Protein AF-A0A101FER6-F1 (afdb_monomer_lite)

Structure (mmCIF, N/CA/C/O backbone):
data_AF-A0A101FER6-F1
#
_entry.id   AF-A0A101FER6-F1
#
loop_
_atom_site.group_PDB
_atom_site.id
_atom_site.type_symbol
_atom_site.label_atom_id
_atom_site.label_alt_id
_atom_site.label_comp_id
_atom_site.label_asym_id
_atom_site.label_entity_id
_atom_site.label_seq_id
_atom_site.pdbx_PDB_ins_code
_atom_site.Cartn_x
_atom_site.Cartn_y
_atom_site.Cartn_z
_atom_site.occupancy
_atom_site.B_iso_or_equiv
_atom_site.auth_seq_id
_atom_site.auth_comp_id
_atom_site.auth_asym_id
_atom_site.auth_atom_id
_atom_site.pdbx_PDB_model_num
ATOM 1 N N . GLU A 1 1 ? -15.233 -20.089 -9.762 1.00 71.44 1 GLU A N 1
ATOM 2 C CA . GLU A 1 1 ? -14.486 -19.447 -10.865 1.00 71.44 1 GLU A CA 1
ATOM 3 C C . GLU A 1 1 ? -14.831 -17.965 -10.918 1.00 71.44 1 GLU A C 1
ATOM 5 O O . GLU A 1 1 ? -15.889 -17.588 -10.424 1.00 71.44 1 GLU A O 1
ATOM 10 N N . VAL A 1 2 ? -13.926 -17.115 -11.403 1.00 83.19 2 VAL A N 1
ATOM 11 C CA . VAL A 1 2 ? -14.106 -15.652 -11.393 1.00 83.19 2 VAL A CA 1
ATOM 12 C C . VAL A 1 2 ? -14.899 -15.230 -12.638 1.00 83.19 2 VAL A C 1
ATOM 14 O O . VAL A 1 2 ? -14.570 -15.702 -13.725 1.00 83.19 2 VAL A O 1
ATOM 17 N N . PRO A 1 3 ? -15.914 -14.349 -12.530 1.00 94.12 3 PRO A N 1
ATOM 18 C CA . PRO A 1 3 ? -16.707 -13.934 -13.683 1.00 94.12 3 PRO A CA 1
ATOM 19 C C . PRO A 1 3 ? -15.847 -13.209 -14.725 1.00 94.12 3 PRO A C 1
ATOM 21 O O . PRO A 1 3 ? -14.980 -12.400 -14.383 1.00 94.12 3 PRO A O 1
ATOM 24 N N . PHE A 1 4 ? -16.137 -13.445 -16.006 1.00 92.81 4 PHE A N 1
ATOM 25 C CA . PHE A 1 4 ? -15.393 -12.877 -17.136 1.00 92.81 4 PHE A CA 1
ATOM 26 C C . PHE A 1 4 ? -15.281 -11.345 -17.072 1.00 92.81 4 PHE A C 1
ATOM 28 O O . PHE A 1 4 ? -14.211 -10.791 -17.319 1.00 92.81 4 PHE A O 1
ATOM 35 N N . SER A 1 5 ? -16.342 -10.659 -16.628 1.00 93.31 5 SER A N 1
ATOM 36 C CA . SER A 1 5 ? -16.347 -9.200 -16.450 1.00 93.31 5 SER A CA 1
ATOM 37 C C . SER A 1 5 ? -15.250 -8.699 -15.502 1.00 93.31 5 SER A C 1
ATOM 39 O O . SER A 1 5 ? -14.682 -7.633 -15.725 1.00 93.31 5 SER A O 1
ATOM 41 N N . MET A 1 6 ? -14.922 -9.458 -14.453 1.00 93.44 6 MET A N 1
ATOM 42 C CA . MET A 1 6 ? -13.880 -9.083 -13.493 1.00 93.44 6 MET A CA 1
ATOM 43 C C . MET A 1 6 ? -12.476 -9.325 -14.062 1.00 93.44 6 MET A C 1
ATOM 45 O O . MET A 1 6 ? -11.558 -8.556 -13.782 1.00 93.44 6 MET A O 1
ATOM 49 N N . ILE A 1 7 ? -12.303 -10.372 -14.875 1.00 95.06 7 ILE A N 1
ATOM 50 C CA . ILE A 1 7 ? -11.035 -10.658 -15.562 1.00 95.06 7 ILE A CA 1
ATOM 51 C C . ILE A 1 7 ? -10.757 -9.580 -16.614 1.00 95.06 7 ILE A C 1
ATOM 53 O O . ILE A 1 7 ? -9.651 -9.046 -16.655 1.00 95.06 7 ILE A O 1
ATOM 57 N N . ALA A 1 8 ? -11.772 -9.201 -17.395 1.00 95.12 8 ALA A N 1
ATOM 58 C CA . ALA A 1 8 ? -11.668 -8.131 -18.380 1.00 95.12 8 ALA A CA 1
ATOM 59 C C . ALA A 1 8 ? -11.261 -6.797 -17.730 1.00 95.12 8 ALA A C 1
ATOM 61 O O . ALA A 1 8 ? -10.313 -6.164 -18.189 1.00 95.12 8 ALA A O 1
ATOM 62 N N . GLY A 1 9 ? -11.894 -6.415 -16.612 1.00 94.69 9 GLY A N 1
ATOM 63 C CA . GLY A 1 9 ? -11.537 -5.192 -15.881 1.00 94.69 9 GLY A CA 1
ATOM 64 C C . GLY A 1 9 ? -10.081 -5.177 -15.399 1.00 94.69 9 GLY A C 1
ATOM 65 O O . GLY A 1 9 ? -9.370 -4.190 -15.585 1.00 94.69 9 GLY A O 1
ATOM 66 N N . LYS A 1 10 ? -9.596 -6.298 -14.848 1.00 94.06 10 LYS A N 1
ATOM 67 C CA . LYS A 1 10 ? -8.185 -6.446 -14.448 1.00 94.06 10 LYS A CA 1
ATOM 68 C C . LYS A 1 10 ? -7.233 -6.380 -15.642 1.00 94.06 10 LYS A C 1
ATOM 70 O O . LYS A 1 10 ? -6.177 -5.764 -15.535 1.00 94.06 10 LYS A O 1
ATOM 75 N N . GLY A 1 11 ? -7.607 -7.000 -16.761 1.00 95.31 11 GLY A N 1
ATOM 76 C CA . GLY A 1 11 ? -6.818 -7.001 -17.991 1.00 95.31 11 GLY A CA 1
ATOM 77 C C . GLY A 1 11 ? -6.652 -5.600 -18.570 1.00 95.31 11 GLY A C 1
ATOM 78 O O . GLY A 1 11 ? -5.530 -5.189 -18.851 1.00 95.31 11 GLY A O 1
ATOM 79 N N . VAL A 1 12 ? -7.744 -4.837 -18.671 1.00 96.19 12 VAL A N 1
ATOM 80 C CA . VAL A 1 12 ? -7.714 -3.445 -19.151 1.00 96.19 12 VAL A CA 1
ATOM 81 C C . VAL A 1 12 ? -6.809 -2.585 -18.269 1.00 96.19 12 VAL A C 1
ATOM 83 O O . VAL A 1 12 ? -5.946 -1.879 -18.791 1.00 96.19 12 VAL A O 1
ATOM 86 N N . LEU A 1 13 ? -6.941 -2.693 -16.941 1.00 94.12 13 LEU A N 1
ATOM 87 C CA . LEU A 1 13 ? -6.090 -1.949 -16.012 1.00 94.12 13 LEU A CA 1
ATOM 88 C C . LEU A 1 13 ? -4.610 -2.322 -16.190 1.00 94.12 13 LEU A C 1
ATOM 90 O O . LEU A 1 13 ? -3.777 -1.440 -16.376 1.00 94.12 13 LEU A O 1
ATOM 94 N N . ALA A 1 14 ? -4.285 -3.617 -16.211 1.00 95.19 14 ALA A N 1
ATOM 95 C CA . ALA A 1 14 ? -2.910 -4.090 -16.363 1.00 95.19 14 ALA A CA 1
ATOM 96 C C . ALA A 1 14 ? -2.266 -3.617 -17.677 1.00 95.19 14 ALA A C 1
ATOM 98 O O . ALA A 1 14 ? -1.136 -3.127 -17.670 1.00 95.19 14 ALA A O 1
ATOM 99 N N . ILE A 1 15 ? -2.997 -3.708 -18.792 1.00 95.06 15 ILE A N 1
ATOM 100 C CA . ILE A 1 15 ? -2.526 -3.245 -20.103 1.00 95.06 15 ILE A CA 1
ATOM 101 C C . ILE A 1 15 ? -2.298 -1.731 -20.079 1.00 95.06 15 ILE A C 1
ATOM 103 O O . ILE A 1 15 ? -1.256 -1.265 -20.537 1.00 95.06 15 ILE A O 1
ATOM 107 N N . SER A 1 16 ? -3.221 -0.961 -19.495 1.00 92.31 16 SER A N 1
ATOM 108 C CA . SER A 1 16 ? -3.074 0.495 -19.396 1.00 92.31 16 SER A CA 1
ATOM 109 C C . SER A 1 16 ? -1.842 0.902 -18.577 1.00 92.31 16 SER A C 1
ATOM 111 O O . SER A 1 16 ? -1.096 1.784 -18.998 1.00 92.31 16 SER A O 1
ATOM 113 N N . CYS A 1 17 ? -1.552 0.205 -17.471 1.00 92.38 17 CYS A N 1
ATOM 114 C CA . CYS A 1 17 ? -0.349 0.435 -16.671 1.00 92.38 17 CYS A CA 1
ATOM 115 C C . CYS A 1 17 ? 0.936 0.136 -17.454 1.00 92.38 17 CYS A C 1
ATOM 117 O O . CYS A 1 17 ? 1.894 0.899 -17.353 1.00 92.38 17 CYS A O 1
ATOM 119 N N . LEU A 1 18 ? 0.966 -0.941 -18.247 1.00 90.88 18 LEU A N 1
ATOM 120 C CA . LEU A 1 18 ? 2.131 -1.277 -19.073 1.00 90.88 18 LEU A CA 1
ATOM 121 C C . LEU A 1 18 ? 2.367 -0.235 -20.168 1.00 90.88 18 LEU A C 1
ATOM 123 O O . LEU A 1 18 ? 3.500 0.206 -20.356 1.00 90.88 18 LEU A O 1
ATOM 127 N N . ILE A 1 19 ? 1.303 0.190 -20.854 1.00 91.31 19 ILE A N 1
ATOM 128 C CA . ILE A 1 19 ? 1.382 1.207 -21.909 1.00 91.31 19 ILE A CA 1
ATOM 129 C C . ILE A 1 19 ? 1.867 2.538 -21.329 1.00 91.31 19 ILE A C 1
ATOM 131 O O . ILE A 1 19 ? 2.799 3.129 -21.868 1.00 91.31 19 ILE A O 1
ATOM 135 N N . LEU A 1 20 ? 1.286 2.990 -20.213 1.00 88.00 20 LEU A N 1
ATOM 136 C CA . LEU A 1 20 ? 1.676 4.249 -19.574 1.00 88.00 20 LEU A CA 1
ATOM 137 C C . LEU A 1 20 ? 3.078 4.18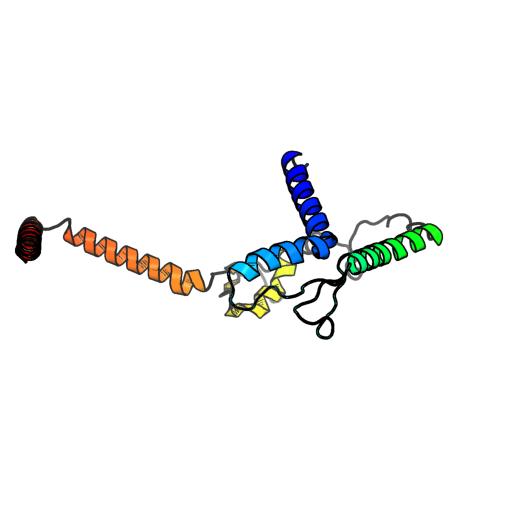5 -18.957 1.00 88.00 20 LEU A C 1
ATOM 139 O O . LEU A 1 20 ? 3.816 5.163 -19.028 1.00 88.00 20 LEU A O 1
ATOM 143 N N . GLY A 1 21 ? 3.469 3.044 -18.384 1.00 87.12 21 GLY A N 1
ATOM 144 C CA . GLY A 1 21 ? 4.787 2.859 -17.780 1.00 87.12 21 GLY A CA 1
ATOM 145 C C . GLY A 1 21 ? 5.915 2.812 -18.813 1.00 87.12 21 GLY A C 1
ATOM 146 O O . GLY A 1 21 ? 6.896 3.542 -18.690 1.00 87.12 21 GLY A O 1
ATOM 147 N N . ILE A 1 22 ? 5.775 1.991 -19.858 1.00 88.06 22 ILE A N 1
ATOM 148 C CA . ILE A 1 22 ? 6.789 1.862 -20.921 1.00 88.06 22 ILE A CA 1
ATOM 149 C C . ILE A 1 22 ? 6.785 3.106 -21.820 1.00 88.06 22 ILE A C 1
ATOM 151 O O . ILE A 1 22 ? 7.844 3.588 -22.220 1.00 88.06 22 ILE A O 1
ATOM 155 N N . GLY A 1 23 ? 5.599 3.654 -22.098 1.00 85.56 23 GLY A N 1
ATOM 156 C CA . GLY A 1 23 ? 5.389 4.870 -22.884 1.00 85.56 23 GLY A CA 1
ATOM 157 C C . GLY A 1 23 ? 5.621 6.175 -22.120 1.00 85.56 23 GLY A C 1
ATOM 158 O O . GLY A 1 23 ? 5.416 7.247 -22.689 1.00 85.56 23 GLY A O 1
ATOM 159 N N . ALA A 1 24 ? 6.074 6.123 -20.863 1.00 84.81 24 ALA A N 1
ATOM 160 C CA . ALA A 1 24 ? 6.335 7.306 -20.046 1.00 84.81 24 ALA A CA 1
ATOM 161 C C . ALA A 1 24 ? 7.215 8.376 -20.738 1.00 84.81 24 ALA A C 1
ATOM 163 O O . ALA A 1 24 ? 6.872 9.553 -20.618 1.00 84.81 24 ALA A O 1
ATOM 164 N N . PRO A 1 25 ? 8.261 8.038 -21.529 1.00 84.06 25 PRO A N 1
ATOM 165 C CA . PRO A 1 25 ? 9.036 9.041 -22.271 1.00 84.06 25 PRO A CA 1
ATOM 166 C C . PRO A 1 25 ? 8.231 9.857 -23.295 1.00 84.06 25 PRO A C 1
ATOM 168 O O . PRO A 1 25 ? 8.626 10.977 -23.613 1.00 84.06 25 PRO A O 1
ATOM 171 N N . ALA A 1 26 ? 7.114 9.322 -23.803 1.00 84.62 26 ALA A N 1
ATOM 172 C CA . ALA A 1 26 ? 6.223 10.005 -24.744 1.00 84.62 26 ALA A CA 1
ATOM 173 C C . ALA A 1 26 ? 5.097 10.783 -24.039 1.00 84.62 26 ALA A C 1
ATOM 175 O O . ALA A 1 26 ? 4.686 11.837 -24.520 1.00 84.62 26 ALA A O 1
ATOM 176 N N . VAL A 1 27 ? 4.622 10.293 -22.888 1.00 84.19 27 VAL A N 1
ATOM 177 C CA . VAL A 1 27 ? 3.527 10.914 -22.116 1.00 84.19 27 VAL A CA 1
ATOM 178 C C . VAL A 1 27 ? 4.023 12.080 -21.250 1.00 84.19 27 VAL A C 1
ATOM 180 O O . VAL A 1 27 ? 3.371 13.119 -21.169 1.00 84.19 27 VAL A O 1
ATOM 183 N N . ALA A 1 28 ? 5.200 11.945 -20.632 1.00 83.81 28 ALA A N 1
ATOM 184 C CA . ALA A 1 28 ? 5.793 12.964 -19.765 1.00 83.81 28 ALA A CA 1
ATOM 185 C C . ALA A 1 28 ? 5.908 14.373 -20.397 1.00 83.81 28 ALA A C 1
ATOM 187 O O . ALA A 1 28 ? 5.497 15.331 -19.739 1.00 83.81 28 ALA A O 1
ATOM 188 N N . PRO A 1 29 ? 6.403 14.557 -21.642 1.00 82.25 29 PRO A N 1
ATOM 189 C CA . PRO A 1 29 ? 6.506 15.891 -22.245 1.00 82.25 29 PRO A CA 1
ATOM 190 C C . PRO A 1 29 ? 5.145 16.538 -22.526 1.00 82.25 29 PRO A C 1
ATOM 192 O O . PRO A 1 29 ? 5.031 17.758 -22.457 1.00 82.25 29 PRO A O 1
ATOM 195 N N . GLN A 1 30 ? 4.101 15.747 -22.797 1.00 84.19 30 GLN A N 1
ATOM 196 C CA . GLN A 1 30 ? 2.747 16.264 -23.028 1.00 84.19 30 GLN A CA 1
ATOM 197 C C . GLN A 1 30 ? 2.160 16.841 -21.736 1.00 84.19 30 GLN A C 1
ATOM 199 O O . GLN A 1 30 ? 1.603 17.936 -21.736 1.00 84.19 30 GLN A O 1
ATOM 204 N N . LEU A 1 31 ? 2.350 16.138 -20.616 1.00 83.50 31 LEU A N 1
ATOM 205 C CA . LEU A 1 31 ? 1.956 16.628 -19.294 1.00 83.50 31 LEU A CA 1
ATOM 206 C C . LEU A 1 31 ? 2.767 17.866 -18.886 1.00 83.50 31 LEU A C 1
ATOM 208 O O . LEU A 1 31 ? 2.205 18.806 -18.328 1.00 83.50 31 LEU A O 1
ATOM 212 N N . ALA A 1 32 ? 4.066 17.893 -19.197 1.00 82.50 32 ALA A N 1
ATOM 213 C CA . ALA A 1 32 ? 4.929 19.038 -18.918 1.00 82.50 32 ALA A CA 1
ATOM 214 C C .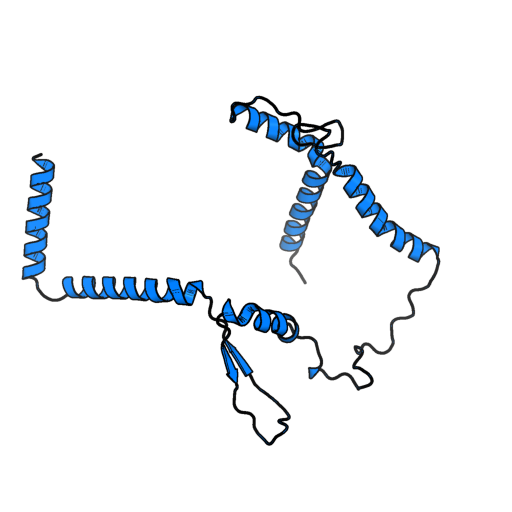 ALA A 1 32 ? 4.550 20.282 -19.740 1.00 82.50 32 ALA A C 1
ATOM 216 O O . ALA A 1 32 ? 4.628 21.391 -19.217 1.00 82.50 32 ALA A O 1
ATOM 217 N N . ALA A 1 33 ? 4.096 20.111 -20.986 1.00 81.50 33 ALA A N 1
ATOM 218 C CA . ALA A 1 33 ? 3.598 21.211 -21.811 1.00 81.50 33 ALA A CA 1
ATOM 219 C C . ALA A 1 33 ? 2.351 21.863 -21.190 1.00 81.50 33 ALA A C 1
ATOM 221 O O . ALA A 1 33 ? 2.327 23.076 -21.013 1.00 81.50 33 ALA A O 1
ATOM 222 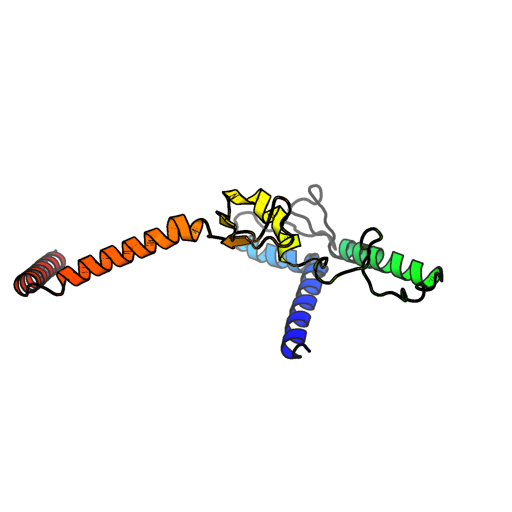N N . VAL A 1 34 ? 1.370 21.056 -20.767 1.00 83.88 34 VAL A N 1
ATOM 223 C CA . VAL A 1 34 ? 0.154 21.554 -20.094 1.00 83.88 34 VAL A CA 1
ATOM 224 C C . VAL A 1 34 ? 0.488 22.206 -18.747 1.00 83.88 34 VAL A C 1
ATOM 226 O O . VAL A 1 34 ? -0.048 23.256 -18.407 1.00 83.88 34 VAL A O 1
ATOM 229 N N . ALA A 1 35 ? 1.408 21.621 -17.976 1.00 82.75 35 ALA A N 1
ATOM 230 C CA . ALA A 1 35 ? 1.848 22.201 -16.708 1.00 82.75 35 ALA A CA 1
ATOM 231 C C . ALA A 1 35 ? 2.603 23.531 -16.895 1.00 82.75 35 ALA A C 1
ATOM 233 O O . ALA A 1 35 ? 2.476 24.429 -16.063 1.00 82.75 35 ALA A O 1
ATOM 234 N N . GLY A 1 36 ? 3.355 23.674 -17.991 1.00 78.31 36 GLY A N 1
ATOM 235 C CA . GLY A 1 36 ? 4.092 24.890 -18.335 1.00 78.31 36 GLY A CA 1
ATOM 236 C C . GLY A 1 36 ? 3.199 26.093 -18.654 1.00 78.31 36 GLY A C 1
ATOM 237 O O . GLY A 1 36 ? 3.648 27.224 -18.500 1.00 78.31 36 GLY A O 1
ATOM 238 N N . GLU A 1 37 ? 1.939 25.871 -19.039 1.00 81.44 37 GLU A N 1
ATOM 239 C CA . GLU A 1 37 ? 0.945 26.942 -19.211 1.00 81.44 37 GLU A CA 1
ATOM 240 C C . GLU A 1 37 ? 0.380 27.444 -17.871 1.00 81.44 37 GLU A C 1
ATOM 242 O O . GLU A 1 37 ? -0.041 28.594 -17.762 1.00 81.44 37 GLU A O 1
ATOM 247 N N . LEU A 1 38 ? 0.388 26.596 -16.838 1.00 81.38 38 LEU A N 1
ATOM 248 C CA . LEU A 1 38 ? -0.195 26.883 -15.522 1.00 81.38 38 LEU A CA 1
ATOM 249 C C . LEU A 1 38 ? 0.820 27.455 -14.522 1.00 81.38 38 LEU A C 1
ATOM 251 O O . LEU A 1 38 ? 0.423 28.081 -13.538 1.00 81.38 38 LEU A O 1
ATOM 255 N N . ILE A 1 39 ? 2.119 27.224 -14.741 1.00 81.62 39 ILE A N 1
ATOM 256 C CA . ILE A 1 39 ? 3.183 27.572 -13.795 1.00 81.62 39 ILE A CA 1
ATOM 257 C C . ILE A 1 39 ? 4.138 28.598 -14.426 1.00 81.62 39 ILE A C 1
ATOM 259 O O . ILE A 1 39 ? 4.730 28.324 -15.473 1.00 81.62 39 ILE A O 1
ATOM 263 N N . PRO A 1 40 ? 4.374 29.758 -13.782 1.00 66.00 40 PRO A N 1
ATOM 264 C CA . PRO A 1 40 ? 5.408 30.689 -14.218 1.00 66.00 40 PRO A CA 1
ATOM 265 C C . PRO A 1 40 ? 6.794 30.053 -14.017 1.00 66.00 40 PRO A C 1
ATOM 267 O O . PRO A 1 40 ? 7.259 29.878 -12.893 1.00 66.00 40 PRO A O 1
ATOM 270 N N . GLY A 1 41 ? 7.437 29.667 -15.121 1.00 67.25 41 GLY A N 1
ATOM 271 C CA . GLY A 1 41 ? 8.714 28.938 -15.121 1.00 67.25 41 GLY A CA 1
ATOM 272 C C . GLY A 1 41 ? 9.123 28.352 -16.479 1.00 67.25 41 GLY A C 1
ATOM 273 O O . GLY A 1 41 ? 10.292 28.027 -16.667 1.00 67.25 41 GLY A O 1
ATOM 274 N N . GLY A 1 42 ? 8.196 28.287 -17.444 1.00 62.84 42 GLY A N 1
ATOM 275 C CA . GLY A 1 42 ? 8.459 27.803 -18.802 1.00 62.84 42 GLY A CA 1
ATOM 276 C C . GLY A 1 42 ? 8.570 26.272 -18.897 1.00 62.84 42 GLY A C 1
ATOM 277 O O . GLY A 1 42 ? 8.615 25.581 -17.877 1.00 62.84 42 GLY A O 1
ATOM 278 N N . PRO A 1 43 ? 8.577 25.711 -20.119 1.00 64.00 43 PRO A N 1
ATOM 279 C CA . PRO A 1 43 ? 8.590 24.268 -20.316 1.00 64.00 43 PRO A CA 1
ATOM 280 C C . PRO A 1 43 ? 9.926 23.673 -19.855 1.00 64.00 43 PRO A C 1
ATOM 282 O O . PRO A 1 43 ? 10.984 23.940 -20.424 1.00 64.00 43 PRO A O 1
ATOM 285 N N . VAL A 1 44 ? 9.871 22.838 -18.818 1.00 70.06 44 VAL A N 1
ATOM 286 C CA . VAL A 1 44 ? 11.020 22.071 -18.332 1.00 70.06 44 VAL A CA 1
ATOM 287 C C . VAL A 1 44 ? 11.245 20.884 -19.268 1.00 70.06 44 VAL A C 1
ATOM 289 O O . VAL A 1 44 ? 10.317 20.127 -19.551 1.00 70.06 44 VAL A O 1
ATOM 292 N N . ALA A 1 45 ? 12.479 20.693 -19.740 1.00 71.88 45 ALA A N 1
ATOM 293 C CA . ALA A 1 45 ? 12.838 19.489 -20.482 1.00 71.88 45 ALA A CA 1
ATOM 294 C C . ALA A 1 45 ? 12.736 18.273 -19.547 1.00 71.88 45 ALA A C 1
ATOM 296 O O . ALA A 1 45 ? 13.433 18.201 -18.530 1.00 71.88 45 ALA A O 1
ATOM 297 N N . VAL A 1 46 ? 11.841 17.343 -19.886 1.00 75.81 46 VAL A N 1
ATOM 298 C CA . VAL A 1 46 ? 11.543 16.151 -19.075 1.00 75.81 46 VAL A CA 1
ATOM 299 C C . VAL A 1 46 ? 11.972 14.839 -19.730 1.00 75.81 46 VAL A C 1
ATOM 301 O O . VAL A 1 46 ? 11.869 13.778 -19.115 1.00 75.81 46 VAL A O 1
ATOM 304 N N . ASN A 1 47 ? 12.460 14.877 -20.972 1.00 80.19 47 ASN A N 1
ATOM 305 C CA . ASN A 1 47 ? 12.952 13.699 -21.672 1.00 80.19 47 ASN A CA 1
ATOM 306 C C . ASN A 1 47 ? 14.170 13.995 -22.562 1.00 80.19 47 ASN A C 1
ATOM 308 O O . ASN A 1 47 ? 14.330 15.073 -23.129 1.00 80.19 47 ASN A O 1
ATOM 312 N N . THR A 1 48 ? 15.012 12.978 -22.720 1.00 77.00 48 THR A N 1
ATOM 313 C CA . THR A 1 48 ? 16.084 12.909 -23.716 1.00 77.00 48 THR A CA 1
ATOM 314 C C . THR A 1 48 ? 15.995 11.553 -24.416 1.00 77.00 48 THR A C 1
ATOM 316 O O . THR A 1 48 ? 16.484 10.529 -23.937 1.00 77.00 48 THR A O 1
ATOM 319 N N . GLY A 1 49 ? 15.301 11.518 -25.557 1.00 80.38 49 GLY A N 1
ATOM 320 C CA . GLY A 1 49 ? 15.032 10.278 -26.292 1.00 80.38 49 GLY A CA 1
ATOM 321 C C . GLY A 1 49 ? 14.141 9.310 -25.502 1.00 80.38 49 GLY A C 1
ATOM 322 O O . GLY A 1 49 ? 13.002 9.629 -25.179 1.00 80.38 49 GLY A O 1
ATOM 323 N N . LEU A 1 50 ? 14.660 8.115 -25.198 1.00 74.69 50 LEU A N 1
ATOM 324 C CA . LEU A 1 50 ? 13.962 7.060 -24.437 1.00 74.69 50 LEU A CA 1
ATOM 325 C C . LEU A 1 50 ? 14.108 7.202 -22.912 1.00 74.69 50 LEU A C 1
ATOM 327 O O . LEU A 1 50 ? 13.596 6.367 -22.161 1.00 74.69 50 LEU A O 1
ATOM 331 N N . ALA A 1 51 ? 14.824 8.226 -22.451 1.00 78.56 51 ALA A N 1
ATOM 332 C CA . ALA A 1 51 ? 15.045 8.493 -21.042 1.00 78.56 51 ALA A CA 1
ATOM 333 C C . ALA A 1 51 ? 14.245 9.711 -20.565 1.00 78.56 51 ALA A C 1
ATOM 335 O O . ALA A 1 51 ? 14.044 10.675 -21.301 1.00 78.56 51 ALA A O 1
ATOM 336 N N . VAL A 1 52 ? 13.797 9.648 -19.316 1.00 78.62 52 VAL A N 1
ATOM 337 C CA . VAL A 1 52 ? 13.059 10.685 -18.593 1.00 78.62 52 VAL A CA 1
ATOM 338 C C . VAL A 1 52 ? 13.990 11.278 -17.538 1.00 78.62 52 VAL A C 1
ATOM 340 O O . VAL A 1 52 ? 14.726 10.547 -16.870 1.00 78.62 52 VAL A O 1
ATOM 343 N N . HIS A 1 53 ? 13.969 12.599 -17.386 1.00 80.06 53 HIS A N 1
ATOM 344 C CA . HIS A 1 53 ? 14.734 13.315 -16.366 1.00 80.06 53 HIS A CA 1
ATOM 345 C C . HIS A 1 53 ? 13.922 14.487 -15.810 1.00 80.06 53 HIS A C 1
ATOM 347 O O . HIS A 1 53 ? 13.019 14.995 -16.463 1.00 80.06 53 HIS A O 1
ATOM 353 N N . SER A 1 54 ? 14.243 14.944 -14.601 1.00 69.25 54 SER A N 1
ATOM 354 C CA . SER A 1 54 ? 13.591 16.110 -13.992 1.00 69.25 54 SER A CA 1
ATOM 355 C C . SER A 1 54 ? 14.482 17.338 -14.156 1.00 69.25 54 SER A C 1
ATOM 357 O O . SER A 1 54 ? 15.363 17.578 -13.336 1.00 69.25 54 SER A O 1
ATOM 359 N N . GLY A 1 55 ? 14.303 18.091 -15.243 1.00 67.19 55 GLY A N 1
ATOM 360 C CA . GLY A 1 55 ? 14.948 19.393 -15.471 1.00 67.19 55 GLY A CA 1
ATOM 361 C C . GLY A 1 55 ? 16.438 19.374 -15.830 1.00 67.19 55 GLY A C 1
ATOM 362 O O . GLY A 1 55 ? 16.852 20.155 -16.679 1.00 67.19 55 GLY A O 1
ATOM 363 N N . SER A 1 56 ? 17.240 18.460 -15.279 1.00 63.81 56 SER A N 1
ATOM 364 C CA . SER A 1 56 ? 18.639 18.253 -15.677 1.00 63.81 56 SER A CA 1
ATOM 365 C C . SER A 1 56 ? 18.958 16.770 -15.828 1.00 63.81 56 SER A C 1
ATOM 367 O O . SER A 1 56 ? 18.767 15.985 -14.900 1.00 63.81 56 SER A O 1
ATOM 369 N N . ALA A 1 57 ? 19.515 16.391 -16.981 1.00 63.16 57 ALA A N 1
ATOM 370 C CA . ALA A 1 57 ? 19.959 15.023 -17.256 1.00 63.16 57 ALA A CA 1
ATOM 371 C C . ALA A 1 57 ? 21.085 14.548 -16.311 1.00 63.16 57 ALA A C 1
ATOM 373 O O . ALA A 1 57 ? 21.316 13.349 -16.186 1.00 63.16 57 ALA A O 1
ATOM 374 N N . VAL A 1 58 ? 21.763 15.475 -15.622 1.00 64.81 58 VAL A N 1
ATOM 375 C CA . VAL A 1 58 ? 22.858 15.182 -14.680 1.00 64.81 58 VAL A CA 1
ATOM 376 C C . VAL A 1 58 ? 22.337 14.764 -13.298 1.00 64.81 58 VAL A C 1
ATOM 378 O O . VAL A 1 58 ? 23.025 14.051 -12.576 1.00 64.81 58 VAL A O 1
ATOM 381 N N . GLN A 1 59 ? 21.122 15.177 -12.918 1.00 65.31 59 GLN A N 1
ATOM 382 C CA . GLN A 1 59 ? 20.568 14.922 -11.579 1.00 65.31 59 GLN A CA 1
ATOM 383 C C . GLN A 1 59 ? 19.841 13.574 -11.463 1.00 65.31 59 GLN A C 1
ATOM 385 O O . GLN A 1 59 ? 19.629 13.085 -10.356 1.00 65.31 59 GLN A O 1
ATOM 390 N N . GLY A 1 60 ? 19.490 12.951 -12.589 1.00 66.44 60 GLY A N 1
ATOM 391 C CA . GLY A 1 60 ? 18.864 11.635 -12.604 1.00 66.44 60 GLY A CA 1
ATOM 392 C C . GLY A 1 60 ? 18.260 11.318 -13.961 1.00 66.44 60 GLY A C 1
ATOM 393 O O . GLY A 1 60 ? 17.265 11.923 -14.359 1.00 66.44 60 GLY A O 1
ATOM 394 N N . LEU A 1 61 ? 18.865 10.358 -14.657 1.00 78.25 61 LEU A N 1
ATOM 395 C CA . LEU A 1 61 ? 18.391 9.853 -15.937 1.00 78.25 61 LEU A CA 1
ATOM 396 C C . LEU A 1 61 ? 17.801 8.458 -15.730 1.00 78.25 61 LEU A C 1
ATOM 398 O O . LEU A 1 61 ? 18.514 7.529 -15.351 1.00 78.25 61 LEU A O 1
ATOM 402 N N . VAL A 1 62 ? 16.501 8.307 -15.974 1.00 80.69 62 VAL A N 1
ATOM 403 C CA . VAL A 1 62 ? 15.795 7.030 -15.827 1.00 80.69 62 VAL A CA 1
ATOM 404 C C . VAL A 1 62 ? 15.190 6.662 -17.172 1.00 80.69 62 VAL A C 1
ATOM 406 O O . VAL A 1 62 ? 14.456 7.452 -17.753 1.00 80.69 62 VAL A O 1
ATOM 409 N N . SER A 1 63 ? 15.478 5.467 -17.686 1.00 84.56 63 SER A N 1
ATOM 410 C CA . SER A 1 63 ? 14.914 4.954 -18.941 1.00 84.56 63 SER A CA 1
ATOM 411 C C . SER A 1 63 ? 13.914 3.821 -18.662 1.00 84.56 63 SER A C 1
ATOM 413 O O . SER A 1 63 ? 14.297 2.649 -18.612 1.00 84.56 63 SER A O 1
ATOM 415 N N . PRO A 1 64 ? 12.609 4.136 -18.510 1.00 84.81 64 PRO A N 1
ATOM 416 C CA . PRO A 1 64 ? 11.551 3.147 -18.295 1.00 84.81 64 PRO A CA 1
ATOM 417 C C . PRO A 1 64 ? 11.579 1.931 -19.242 1.00 84.81 64 PRO A C 1
ATOM 419 O O . PRO A 1 64 ? 11.467 0.810 -18.742 1.00 84.81 64 PRO A O 1
ATOM 422 N N . PRO A 1 65 ? 11.783 2.076 -20.571 1.00 84.31 65 PRO A N 1
ATOM 423 C CA . PRO A 1 65 ? 11.799 0.919 -21.471 1.00 84.31 65 PRO A CA 1
ATOM 424 C C . PRO A 1 65 ? 13.012 0.005 -21.252 1.00 84.31 65 PRO A C 1
ATOM 426 O O . PRO A 1 65 ? 12.896 -1.212 -21.377 1.00 84.31 65 PRO A O 1
ATOM 429 N N . LEU A 1 66 ? 14.166 0.565 -20.880 1.00 87.25 66 LEU A N 1
ATOM 430 C CA . LEU A 1 66 ? 15.361 -0.220 -20.572 1.00 87.25 66 LEU A CA 1
ATOM 431 C C . LEU A 1 66 ? 15.182 -0.978 -19.256 1.00 87.25 66 LEU A C 1
ATOM 433 O O . LEU A 1 66 ? 15.503 -2.160 -19.187 1.00 87.25 66 LEU A O 1
ATOM 437 N N . ILE A 1 67 ? 14.611 -0.334 -18.235 1.00 88.75 67 ILE A N 1
ATOM 438 C CA . ILE A 1 67 ? 14.282 -0.988 -16.960 1.00 88.75 67 ILE A CA 1
ATOM 439 C C . ILE A 1 67 ? 13.293 -2.136 -17.186 1.00 88.75 67 ILE A C 1
ATOM 441 O O . ILE A 1 67 ? 13.494 -3.226 -16.654 1.00 88.75 67 ILE A O 1
ATOM 445 N N . ALA A 1 68 ? 12.264 -1.925 -18.012 1.00 89.44 68 ALA A N 1
ATOM 446 C CA . ALA A 1 68 ? 11.313 -2.972 -18.373 1.00 89.44 68 ALA A CA 1
ATOM 447 C C . ALA A 1 68 ? 12.007 -4.157 -19.065 1.00 89.44 68 ALA A C 1
ATOM 449 O O . ALA A 1 68 ? 11.777 -5.303 -18.683 1.00 89.44 68 ALA A O 1
ATOM 450 N N . LEU A 1 69 ? 12.901 -3.894 -20.024 1.00 89.88 69 LEU A N 1
ATOM 451 C CA . LEU A 1 69 ? 13.678 -4.936 -20.698 1.00 89.88 69 LEU A CA 1
ATOM 452 C C . LEU A 1 69 ? 14.561 -5.704 -19.709 1.00 89.88 69 LEU A C 1
ATOM 454 O O . LEU A 1 69 ? 14.573 -6.931 -19.742 1.00 89.88 69 LEU A O 1
ATOM 458 N N . LEU A 1 70 ? 15.256 -5.012 -18.804 1.00 91.00 70 LEU A N 1
ATOM 459 C CA . LEU A 1 70 ? 16.102 -5.649 -17.792 1.00 91.00 70 LEU A CA 1
ATOM 460 C C . LEU A 1 70 ? 15.296 -6.503 -16.805 1.00 91.00 70 LEU A C 1
ATOM 462 O O . LEU A 1 70 ? 15.749 -7.585 -16.441 1.00 91.00 70 LEU A O 1
ATOM 466 N N . LEU A 1 71 ? 14.109 -6.055 -16.388 1.00 92.06 71 LEU A N 1
ATOM 467 C CA . LEU A 1 71 ? 13.219 -6.823 -15.511 1.00 92.06 71 LEU A CA 1
ATOM 468 C C . LEU A 1 71 ? 12.652 -8.063 -16.207 1.00 92.06 71 LEU A C 1
ATOM 470 O O . LEU A 1 71 ? 12.649 -9.150 -15.635 1.00 92.06 71 LEU A O 1
ATOM 474 N N . VAL A 1 72 ? 12.196 -7.924 -17.454 1.00 92.75 72 VAL A N 1
ATOM 475 C CA . VAL A 1 72 ? 11.716 -9.064 -18.248 1.00 92.75 72 VAL A CA 1
ATOM 476 C C . VAL A 1 72 ? 12.865 -10.035 -18.512 1.00 92.75 72 VAL A C 1
ATOM 478 O O . VAL A 1 72 ? 12.710 -11.238 -18.327 1.00 92.75 72 VAL A O 1
ATOM 481 N N . GLY A 1 73 ? 14.038 -9.518 -18.871 1.00 91.75 73 GLY A N 1
ATOM 482 C CA . GLY A 1 73 ? 15.246 -10.305 -19.083 1.00 91.75 73 GLY A CA 1
ATOM 483 C C . GLY A 1 73 ? 15.669 -11.067 -17.830 1.00 91.75 73 GLY A C 1
ATOM 484 O O . GLY A 1 73 ? 15.916 -12.264 -17.916 1.00 91.75 73 GLY A O 1
ATOM 485 N N . SER A 1 74 ? 15.696 -10.423 -16.661 1.00 92.62 74 SER A N 1
ATOM 486 C CA . SER A 1 74 ? 16.088 -11.070 -15.402 1.00 92.62 74 SER A CA 1
ATOM 487 C C . SER A 1 74 ? 15.086 -12.118 -14.922 1.00 92.62 74 SER A C 1
ATOM 489 O O . SER A 1 74 ? 15.494 -13.075 -14.271 1.00 92.62 74 SER A O 1
ATOM 491 N N . LEU A 1 75 ? 13.803 -11.985 -15.272 1.00 92.25 75 LEU A N 1
ATOM 492 C CA . LEU A 1 75 ? 12.785 -12.994 -14.985 1.00 92.25 75 LEU A CA 1
ATOM 493 C C . LEU A 1 75 ? 12.850 -14.175 -15.966 1.00 92.25 75 LEU A C 1
ATOM 495 O O . LEU A 1 75 ? 12.713 -15.327 -15.558 1.00 92.25 75 LEU A O 1
ATOM 499 N N . LEU A 1 76 ? 13.082 -13.903 -17.254 1.00 92.06 76 LEU A N 1
ATOM 500 C CA . LEU A 1 76 ? 13.180 -14.932 -18.292 1.00 92.06 76 LEU A CA 1
ATOM 501 C C . LEU A 1 76 ? 14.493 -15.713 -18.226 1.00 92.06 76 LEU A C 1
ATOM 503 O O . LEU A 1 76 ? 14.491 -16.909 -18.493 1.00 92.06 76 LEU A O 1
ATOM 507 N N . LEU A 1 77 ? 15.603 -15.077 -17.851 1.00 90.75 77 LEU A N 1
ATOM 508 C CA . LEU A 1 77 ? 16.922 -15.706 -17.790 1.00 90.75 77 LEU A CA 1
ATOM 509 C C . LEU A 1 77 ? 16.951 -16.988 -16.930 1.00 90.75 77 LEU A C 1
ATOM 511 O O . LEU A 1 77 ? 17.361 -18.018 -17.460 1.00 90.75 77 LEU A O 1
ATOM 515 N N . PRO A 1 78 ? 16.496 -17.006 -15.659 1.00 87.56 78 PRO A N 1
ATOM 516 C CA . PRO A 1 78 ? 16.480 -18.227 -14.856 1.00 87.56 78 PRO A CA 1
ATOM 517 C C . PRO A 1 78 ? 15.489 -19.270 -15.387 1.00 87.56 78 PRO A C 1
ATOM 519 O O . PRO A 1 78 ? 15.759 -20.459 -15.264 1.00 87.56 78 PRO A O 1
ATOM 522 N N . LEU A 1 79 ? 14.377 -18.857 -16.008 1.00 86.88 79 LEU A N 1
ATOM 523 C CA . LEU A 1 79 ? 13.414 -19.774 -16.632 1.00 86.88 79 LEU A CA 1
ATOM 524 C C . LEU A 1 79 ? 14.013 -20.470 -17.858 1.00 86.88 79 LEU A C 1
ATOM 526 O O . LEU A 1 79 ? 13.892 -21.684 -17.999 1.00 86.88 79 LEU A O 1
ATOM 530 N N . LEU A 1 80 ? 14.692 -19.710 -18.718 1.00 88.44 80 LEU A N 1
ATOM 531 C CA . LEU A 1 80 ? 15.407 -20.240 -19.873 1.00 88.44 80 LEU A CA 1
ATOM 532 C C . LEU A 1 80 ? 16.556 -21.138 -19.422 1.00 88.44 80 LEU A C 1
ATOM 534 O O . LEU A 1 80 ? 16.678 -22.248 -19.923 1.00 88.44 80 LEU A O 1
ATOM 538 N N . LEU A 1 81 ? 17.354 -20.716 -18.438 1.00 88.19 81 LEU A N 1
ATOM 539 C CA . LEU A 1 81 ? 18.411 -21.551 -17.866 1.00 88.19 81 LEU A CA 1
ATOM 540 C C . LEU A 1 81 ? 17.848 -22.850 -17.280 1.00 88.19 81 LEU A C 1
ATOM 542 O O . LEU A 1 81 ? 18.380 -23.912 -17.573 1.00 88.19 81 LEU A O 1
ATOM 546 N N . ALA A 1 82 ? 16.750 -22.802 -16.523 1.00 86.00 82 ALA A N 1
ATOM 547 C CA . ALA A 1 82 ? 16.097 -24.002 -16.005 1.00 86.00 82 ALA A CA 1
ATOM 548 C C . ALA A 1 82 ? 15.590 -24.922 -17.132 1.00 86.00 82 ALA A C 1
ATOM 550 O O . ALA A 1 82 ? 15.733 -26.140 -17.036 1.00 86.00 82 ALA A O 1
ATOM 551 N N . ALA A 1 83 ? 15.054 -24.352 -18.217 1.00 84.50 83 ALA A N 1
ATOM 552 C CA . ALA A 1 83 ? 14.605 -25.107 -19.384 1.00 84.50 83 ALA A CA 1
ATOM 553 C C . ALA A 1 83 ? 15.770 -25.738 -20.174 1.00 84.50 83 ALA A C 1
ATOM 555 O O . ALA A 1 83 ? 15.664 -26.886 -20.598 1.00 84.50 83 ALA A O 1
ATOM 556 N N . PHE A 1 84 ? 16.885 -25.021 -20.352 1.00 84.94 84 PHE A N 1
ATOM 557 C CA . PHE A 1 84 ? 18.049 -25.483 -21.119 1.00 84.94 84 PHE A CA 1
ATOM 558 C C . PHE A 1 84 ? 18.963 -26.430 -20.337 1.00 84.94 84 PHE A C 1
ATOM 560 O O . PHE A 1 84 ? 19.531 -27.346 -20.924 1.00 84.94 84 PHE A O 1
ATOM 567 N N . VAL A 1 85 ? 19.113 -26.235 -19.024 1.00 84.19 85 VAL A N 1
ATOM 568 C CA . VAL A 1 85 ? 19.985 -27.065 -18.171 1.00 84.19 85 VAL A CA 1
ATOM 569 C C . VAL A 1 85 ? 19.368 -28.448 -17.905 1.00 84.19 85 VAL A C 1
ATOM 571 O O . VAL A 1 85 ? 20.048 -29.338 -17.404 1.00 84.19 85 VAL A O 1
ATOM 574 N N . GLY A 1 86 ? 18.108 -28.686 -18.294 1.00 64.44 86 GLY A N 1
ATOM 575 C CA . GLY A 1 86 ? 17.529 -30.035 -18.329 1.00 64.44 86 GLY A CA 1
ATOM 576 C C . GLY A 1 86 ? 17.388 -30.702 -16.957 1.00 64.44 86 GLY A C 1
ATOM 577 O O . GLY A 1 86 ? 17.167 -31.910 -16.877 1.00 64.44 86 GLY A O 1
ATOM 578 N N . GLY A 1 87 ? 17.495 -29.933 -15.869 1.00 64.69 87 GLY A N 1
ATOM 579 C CA . GLY A 1 87 ? 17.163 -30.396 -14.529 1.00 64.69 87 GLY A CA 1
ATOM 580 C C . GLY A 1 87 ? 15.660 -30.608 -14.459 1.00 64.69 87 GLY A C 1
ATOM 581 O O . GLY A 1 87 ? 14.919 -29.668 -14.183 1.00 64.69 87 GLY A O 1
ATOM 582 N N . GLY A 1 88 ? 15.203 -31.821 -14.782 1.00 64.44 88 GLY A N 1
ATOM 583 C CA . GLY A 1 88 ? 13.792 -32.180 -14.713 1.00 64.44 88 GLY A CA 1
ATOM 584 C C . GLY A 1 88 ? 13.197 -31.726 -13.383 1.00 64.44 88 GLY A C 1
ATOM 585 O O . GLY A 1 88 ? 13.826 -31.886 -12.335 1.00 64.44 88 GLY A O 1
ATOM 586 N N . VAL A 1 89 ? 11.999 -31.137 -13.428 1.00 66.69 89 VAL A N 1
ATOM 587 C CA . VAL A 1 89 ? 11.249 -30.807 -12.213 1.00 66.69 89 VAL A CA 1
ATOM 588 C C . VAL A 1 89 ? 11.185 -32.096 -11.393 1.00 66.69 89 VAL A C 1
ATOM 590 O O . VAL A 1 89 ? 10.657 -33.088 -11.909 1.00 66.69 89 VAL A O 1
ATOM 593 N N . PRO A 1 90 ? 11.767 -32.143 -10.178 1.00 66.81 90 PRO A N 1
ATOM 594 C CA . PRO A 1 90 ? 11.758 -33.360 -9.386 1.00 66.81 90 PRO A CA 1
ATOM 595 C C . PRO A 1 90 ? 10.308 -33.807 -9.264 1.00 66.81 90 PRO A C 1
ATOM 597 O O . PRO A 1 90 ? 9.444 -32.991 -8.928 1.00 66.81 90 PRO A O 1
ATOM 600 N N . ALA A 1 91 ? 10.043 -35.069 -9.625 1.00 71.69 91 ALA A N 1
ATOM 601 C CA . ALA A 1 91 ? 8.703 -35.639 -9.598 1.00 71.69 91 ALA A CA 1
ATOM 602 C C . ALA A 1 91 ? 8.039 -35.227 -8.282 1.00 71.69 91 ALA A C 1
ATOM 604 O O . ALA A 1 91 ? 8.616 -35.449 -7.214 1.00 71.69 91 ALA A O 1
ATOM 605 N N . GLY A 1 92 ? 6.901 -34.531 -8.393 1.00 67.31 92 GLY A N 1
ATOM 606 C CA . GLY A 1 92 ? 6.280 -33.818 -7.282 1.00 67.31 92 GLY A CA 1
ATOM 607 C C . GLY A 1 92 ? 6.273 -34.668 -6.016 1.00 67.31 92 GLY A C 1
ATOM 608 O O . GLY A 1 92 ? 5.974 -35.864 -6.065 1.00 67.31 92 GLY A O 1
ATOM 609 N N . ARG A 1 93 ? 6.671 -34.060 -4.893 1.00 69.44 93 ARG A N 1
ATOM 610 C CA . ARG A 1 93 ? 6.772 -34.734 -3.595 1.00 69.44 93 ARG A CA 1
ATOM 611 C C . ARG A 1 93 ? 5.501 -35.561 -3.355 1.00 69.44 93 ARG A C 1
ATOM 613 O O . ARG A 1 93 ? 4.407 -35.011 -3.325 1.00 69.44 93 ARG A O 1
ATOM 620 N N . LYS A 1 94 ? 5.659 -36.883 -3.187 1.00 74.12 94 LYS A N 1
ATOM 621 C CA . LYS A 1 94 ? 4.541 -37.830 -2.983 1.00 74.12 94 LYS A CA 1
ATOM 622 C C . LYS A 1 94 ? 3.707 -37.510 -1.740 1.00 74.12 94 LYS A C 1
ATOM 624 O O . LYS A 1 94 ? 2.538 -37.864 -1.676 1.00 74.12 94 LYS A O 1
ATOM 629 N N . ASP A 1 95 ? 4.332 -36.866 -0.762 1.00 78.94 95 ASP A N 1
ATOM 630 C CA . ASP A 1 95 ? 3.683 -36.374 0.442 1.00 78.94 95 ASP A CA 1
ATOM 631 C C . ASP A 1 95 ? 3.382 -34.868 0.306 1.00 78.94 95 ASP A C 1
ATOM 633 O O . ASP A 1 95 ? 4.324 -34.069 0.264 1.00 78.94 95 ASP A O 1
ATOM 637 N N . PRO A 1 96 ? 2.102 -34.462 0.257 1.00 78.50 96 PRO A N 1
ATOM 638 C CA . PRO A 1 96 ? 1.712 -33.058 0.186 1.00 78.50 96 PRO A CA 1
ATOM 639 C C . PRO A 1 96 ? 1.858 -32.319 1.526 1.00 78.50 96 PRO A C 1
ATOM 641 O O . PRO A 1 96 ? 1.606 -31.115 1.583 1.00 78.50 96 PRO A O 1
ATOM 644 N N . SER A 1 97 ? 2.222 -33.009 2.613 1.00 83.38 97 SER A N 1
ATOM 645 C CA . SER A 1 97 ? 2.275 -32.408 3.939 1.00 83.38 97 SER A CA 1
ATOM 646 C C . SER A 1 97 ? 3.423 -31.384 4.079 1.00 83.38 97 SER A C 1
ATOM 648 O O . SER A 1 97 ? 4.567 -31.639 3.669 1.00 83.38 97 SER A O 1
ATOM 650 N N . PRO A 1 98 ? 3.155 -30.196 4.659 1.00 85.50 98 PRO A N 1
ATOM 651 C CA . PRO A 1 98 ? 4.197 -29.237 5.011 1.00 85.50 98 PRO A CA 1
ATOM 652 C C . PRO A 1 98 ? 5.215 -29.813 6.001 1.00 85.50 98 PRO A C 1
ATOM 654 O O . PRO A 1 98 ? 4.923 -30.732 6.764 1.00 85.50 98 PRO A O 1
ATOM 657 N N . TRP A 1 99 ? 6.419 -29.239 6.029 1.00 85.69 99 TRP A N 1
ATOM 658 C CA . TRP A 1 99 ? 7.428 -29.608 7.021 1.00 85.69 99 TRP A CA 1
ATOM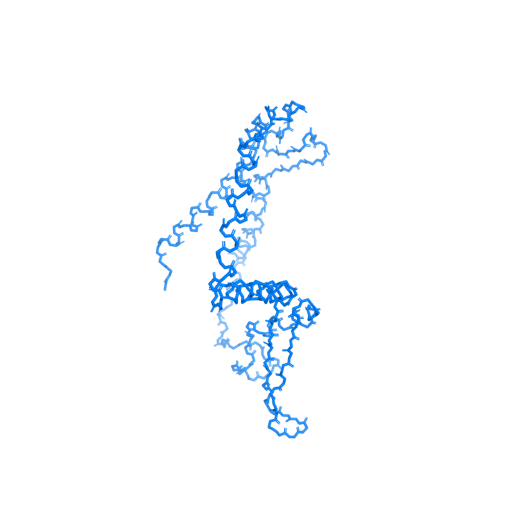 659 C C . TRP A 1 99 ? 6.956 -29.245 8.436 1.00 85.69 99 TRP A C 1
ATOM 661 O O . TRP A 1 99 ? 6.764 -28.071 8.742 1.00 85.69 99 TRP A O 1
ATOM 671 N N . ALA A 1 100 ? 6.800 -30.245 9.302 1.00 88.06 100 ALA A N 1
ATOM 672 C CA . ALA A 1 100 ? 6.353 -30.078 10.687 1.00 88.06 100 ALA A CA 1
ATOM 673 C C . ALA A 1 100 ? 7.470 -30.399 11.698 1.00 88.06 100 ALA A C 1
ATOM 675 O O . ALA A 1 100 ? 7.227 -31.022 12.727 1.00 88.06 100 ALA A O 1
ATOM 676 N N . CYS A 1 101 ? 8.714 -30.001 11.398 1.00 84.12 101 CYS A N 1
ATOM 677 C CA . CYS A 1 101 ? 9.875 -30.180 12.286 1.00 84.12 101 CYS A CA 1
ATOM 678 C C . CYS A 1 101 ? 10.077 -31.630 12.773 1.00 84.12 101 CYS A C 1
ATOM 680 O O . CYS A 1 101 ? 10.492 -31.850 13.907 1.00 84.12 101 CYS A O 1
ATOM 682 N N . GLY A 1 102 ? 9.765 -32.614 11.922 1.00 86.44 102 GLY A N 1
ATOM 683 C CA . GLY A 1 102 ? 9.860 -34.044 12.241 1.00 86.44 102 GLY A CA 1
ATOM 684 C C . GLY A 1 102 ? 8.592 -34.674 12.836 1.00 86.44 102 GLY A C 1
ATOM 685 O O . GLY A 1 102 ? 8.551 -35.891 12.995 1.00 86.44 102 GLY A O 1
ATOM 686 N N . TYR A 1 103 ? 7.546 -33.893 13.121 1.00 86.50 103 TYR A N 1
ATOM 687 C CA . TYR A 1 103 ? 6.241 -34.404 13.552 1.00 86.50 103 TYR A CA 1
ATOM 688 C C . TYR A 1 103 ? 5.309 -34.685 12.366 1.00 86.50 103 TYR A C 1
ATOM 690 O O . TYR A 1 103 ? 5.508 -34.188 11.259 1.00 86.50 103 TYR A O 1
ATOM 698 N N . GLY A 1 104 ? 4.249 -35.463 12.604 1.00 88.50 104 GLY A N 1
ATOM 699 C CA . GLY A 1 104 ? 3.146 -35.585 11.652 1.00 88.50 104 GLY A CA 1
ATOM 700 C C . GLY A 1 104 ? 2.356 -34.278 11.581 1.00 88.50 104 GLY A C 1
ATOM 701 O O . GLY A 1 104 ? 1.921 -33.767 12.617 1.00 88.50 104 GLY A O 1
ATOM 702 N N . TYR A 1 105 ? 2.169 -33.745 10.373 1.00 88.94 105 TYR A N 1
ATOM 703 C CA . TYR A 1 105 ? 1.405 -32.518 10.161 1.00 88.94 105 TYR A CA 1
ATOM 704 C C . TYR A 1 105 ? -0.036 -32.671 10.668 1.00 88.94 105 TYR A C 1
ATOM 706 O O . TYR A 1 105 ? -0.726 -33.638 10.343 1.00 88.94 105 TYR A O 1
ATOM 714 N N . ARG A 1 106 ? -0.504 -31.694 11.449 1.00 87.12 106 ARG A N 1
ATOM 715 C CA . ARG A 1 106 ? -1.895 -31.592 11.911 1.00 87.12 106 ARG A CA 1
ATOM 716 C C . ARG A 1 106 ? -2.513 -30.304 11.386 1.00 87.12 106 ARG A C 1
ATOM 718 O O . ARG A 1 106 ? -1.816 -29.302 11.250 1.00 87.12 106 ARG A O 1
ATOM 725 N N . ALA A 1 107 ? -3.827 -30.300 11.164 1.00 85.19 107 ALA A N 1
ATOM 726 C CA . ALA A 1 107 ? -4.549 -29.119 10.679 1.00 85.19 107 ALA A CA 1
ATOM 727 C C . ALA A 1 107 ? -4.359 -27.877 11.581 1.00 85.19 107 ALA A C 1
ATOM 729 O O . ALA A 1 107 ? -4.328 -26.751 11.090 1.00 85.19 107 ALA A O 1
ATOM 730 N N . GLU A 1 108 ? -4.149 -28.082 12.884 1.00 82.69 108 GLU A N 1
ATOM 731 C CA . GLU A 1 108 ? -3.867 -27.032 13.878 1.00 82.69 108 GLU A CA 1
ATOM 732 C C . GLU A 1 108 ? -2.512 -26.327 13.665 1.00 82.69 108 GLU A C 1
ATOM 734 O O . GLU A 1 108 ? -2.325 -25.213 14.141 1.00 82.69 108 GLU A O 1
ATOM 739 N N . MET A 1 109 ? -1.577 -26.944 12.931 1.00 85.19 109 MET A N 1
ATOM 740 C CA . MET A 1 109 ? -0.273 -26.360 12.577 1.00 85.19 109 MET A CA 1
ATOM 741 C C . MET A 1 109 ? -0.334 -25.499 11.307 1.00 85.19 109 MET A C 1
ATOM 743 O O . MET A 1 109 ? 0.683 -24.946 10.885 1.00 85.19 109 MET A O 1
ATOM 747 N N . SER A 1 110 ? -1.494 -25.411 10.649 1.00 86.69 110 SER A N 1
ATOM 748 C CA . SER A 1 110 ? -1.655 -24.563 9.469 1.00 86.69 110 SER A CA 1
ATOM 749 C C . SER A 1 110 ? -1.432 -23.090 9.823 1.00 86.69 110 SER A C 1
ATOM 751 O O . SER A 1 110 ? -1.926 -22.586 10.833 1.00 86.69 110 SER A O 1
ATOM 753 N N . CYS A 1 111 ? -0.674 -22.383 8.981 1.00 85.25 111 CYS A N 1
ATOM 754 C CA . CYS A 1 111 ? -0.542 -20.940 9.123 1.00 85.25 111 CYS A CA 1
ATOM 755 C C . CYS A 1 111 ? -1.892 -20.309 8.777 1.00 85.25 111 CYS A C 1
ATOM 757 O O . CYS A 1 111 ? -2.361 -20.390 7.641 1.00 85.25 111 CYS A O 1
ATOM 759 N N . THR A 1 112 ? -2.528 -19.707 9.773 1.00 88.94 112 THR A N 1
ATOM 760 C CA . THR A 1 112 ? -3.781 -18.978 9.599 1.00 88.94 112 THR A CA 1
ATOM 761 C C . THR A 1 112 ? -3.481 -17.494 9.411 1.00 88.94 112 THR A C 1
ATOM 763 O O . THR A 1 112 ? -2.427 -16.990 9.805 1.00 88.94 112 THR A O 1
ATOM 766 N N . SER A 1 113 ? -4.432 -16.745 8.854 1.00 87.56 113 SER A N 1
ATOM 767 C CA . SER A 1 113 ? -4.326 -15.280 8.761 1.00 87.56 113 SER A CA 1
ATOM 768 C C . SER A 1 113 ? -4.028 -14.632 10.121 1.00 87.56 113 SER A C 1
ATOM 770 O O . SER A 1 113 ? -3.281 -13.659 10.207 1.00 87.56 113 SER A O 1
ATOM 772 N N . ARG A 1 114 ? -4.555 -15.218 11.203 1.00 82.50 114 ARG A N 1
ATOM 773 C CA . ARG A 1 114 ? -4.334 -14.758 12.573 1.00 82.50 114 ARG A CA 1
ATOM 774 C C . ARG A 1 114 ? -2.905 -14.991 13.056 1.00 82.50 114 ARG A C 1
ATOM 776 O O . ARG A 1 114 ? -2.349 -14.078 13.656 1.00 82.50 114 ARG A O 1
ATOM 783 N N . SER A 1 115 ? -2.297 -16.153 12.796 1.00 84.56 115 SER A N 1
ATOM 784 C CA . SER A 1 115 ? -0.895 -16.395 13.182 1.00 84.56 115 SER A CA 1
ATOM 785 C C . SER A 1 115 ? 0.067 -15.481 12.427 1.00 84.56 115 SER A C 1
ATOM 787 O O . SER A 1 115 ? 1.051 -15.029 13.001 1.00 84.56 115 SER A O 1
ATOM 789 N N . PHE A 1 116 ? -0.248 -15.145 11.173 1.00 88.06 116 PHE A N 1
ATOM 790 C CA . PHE A 1 116 ? 0.532 -14.184 10.395 1.00 88.06 116 PHE A CA 1
ATOM 791 C C . PHE A 1 116 ? 0.414 -12.748 10.936 1.00 88.06 116 PHE A C 1
ATOM 793 O O . PHE A 1 116 ? 1.410 -12.037 11.041 1.00 88.06 116 PHE A O 1
ATOM 800 N N . ALA A 1 117 ? -0.794 -12.319 11.315 1.00 87.38 117 ALA A N 1
ATOM 801 C CA . ALA A 1 117 ? -1.036 -10.965 11.818 1.00 87.38 117 ALA A CA 1
ATOM 802 C C . ALA A 1 117 ? -0.653 -10.766 13.299 1.00 87.38 117 ALA A C 1
ATOM 804 O O . ALA A 1 117 ? -0.434 -9.634 13.726 1.00 87.38 117 ALA A O 1
ATOM 805 N N . GLN A 1 118 ? -0.565 -11.833 14.097 1.00 85.94 118 GLN A N 1
ATOM 806 C CA . GLN A 1 118 ? -0.269 -11.776 15.534 1.00 85.94 118 GLN A CA 1
ATOM 807 C C . GLN A 1 118 ? 1.011 -10.996 15.902 1.00 85.94 118 GLN A C 1
ATOM 809 O O . GLN A 1 118 ? 0.919 -10.150 16.795 1.00 85.94 118 GLN A O 1
ATOM 814 N N . PRO A 1 119 ? 2.181 -11.193 15.260 1.00 86.81 119 PRO A N 1
ATOM 815 C CA . PRO A 1 119 ? 3.377 -10.416 15.596 1.00 86.81 119 PRO A CA 1
ATOM 816 C C . PRO A 1 119 ? 3.190 -8.917 15.331 1.00 86.81 119 PRO A C 1
ATOM 818 O O . PRO A 1 119 ? 3.575 -8.094 16.161 1.00 86.81 119 PRO A O 1
ATOM 821 N N . LEU A 1 120 ? 2.523 -8.554 14.230 1.00 86.75 120 LEU A N 1
ATOM 822 C CA . LEU A 1 120 ? 2.179 -7.160 13.938 1.00 86.75 120 LEU A CA 1
ATOM 823 C C . LEU A 1 120 ? 1.248 -6.584 15.012 1.00 86.75 120 LEU A C 1
ATOM 825 O O . LEU A 1 120 ? 1.483 -5.482 15.497 1.00 86.75 120 LEU A O 1
ATOM 829 N N . GLN A 1 121 ? 0.240 -7.342 15.448 1.00 82.56 121 GLN A N 1
ATOM 830 C CA . GLN A 1 121 ? -0.671 -6.911 16.514 1.00 82.56 121 GLN A CA 1
ATOM 831 C C . GLN A 1 121 ? 0.038 -6.699 17.857 1.00 82.56 121 GLN A C 1
ATOM 833 O O . GLN A 1 121 ? -0.366 -5.824 18.618 1.00 82.56 121 GLN A O 1
ATOM 838 N N . VAL A 1 122 ? 1.087 -7.471 18.162 1.00 83.50 122 VAL A N 1
ATOM 839 C CA . VAL A 1 122 ? 1.879 -7.284 19.388 1.00 83.50 122 VAL A CA 1
ATOM 840 C C . VAL A 1 122 ? 2.737 -6.024 19.304 1.00 83.50 122 VAL A C 1
ATOM 842 O O . VAL A 1 122 ? 2.727 -5.233 20.245 1.00 83.50 122 VAL A O 1
ATOM 845 N N . ILE A 1 123 ? 3.434 -5.809 18.184 1.00 87.69 123 ILE A N 1
ATOM 846 C CA . ILE A 1 123 ? 4.299 -4.634 17.984 1.00 87.69 123 ILE A CA 1
ATOM 847 C C . ILE A 1 123 ? 3.467 -3.347 17.979 1.00 87.69 123 ILE A C 1
ATOM 849 O O . ILE A 1 123 ? 3.802 -2.379 18.658 1.00 87.69 123 ILE A O 1
ATOM 853 N N . PHE A 1 124 ? 2.343 -3.348 17.262 1.00 83.38 124 PHE A N 1
ATOM 854 C CA . PHE A 1 124 ? 1.467 -2.186 17.119 1.00 83.38 124 PHE A CA 1
ATOM 855 C C . PHE A 1 124 ? 0.308 -2.166 18.123 1.00 83.38 124 PHE A C 1
ATOM 857 O O . PHE A 1 124 ? -0.646 -1.405 17.966 1.00 83.38 124 PHE A O 1
ATOM 864 N N . ARG A 1 125 ? 0.392 -2.949 19.204 1.00 80.88 125 ARG A N 1
ATOM 865 C CA . ARG A 1 125 ? -0.609 -2.971 20.275 1.00 80.88 125 ARG A CA 1
ATOM 866 C C . ARG A 1 125 ? -1.022 -1.584 20.798 1.00 80.88 125 ARG A C 1
ATOM 868 O O . ARG A 1 125 ? -2.229 -1.401 20.971 1.00 80.88 125 ARG A O 1
ATOM 875 N N . PRO A 1 126 ? -0.112 -0.608 21.037 1.00 76.19 126 PRO A N 1
ATOM 876 C CA . PRO A 1 126 ? -0.529 0.720 21.497 1.00 76.19 126 PRO A CA 1
ATOM 877 C C . PRO A 1 126 ? -1.329 1.495 20.440 1.00 76.19 126 PRO A C 1
ATOM 879 O O . PRO A 1 126 ? -2.187 2.293 20.803 1.00 76.19 126 PRO A O 1
ATOM 882 N N . PHE A 1 127 ? -1.098 1.233 19.150 1.00 75.25 127 PHE A N 1
ATOM 883 C CA . PHE A 1 127 ? -1.787 1.910 18.049 1.00 75.25 127 PHE A CA 1
ATOM 884 C C . PHE A 1 127 ? -3.145 1.301 17.701 1.00 75.25 127 PHE A C 1
ATOM 886 O O . PHE A 1 127 ? -3.994 1.993 17.163 1.00 75.25 127 PHE A O 1
ATOM 893 N N . TYR A 1 128 ? -3.370 0.023 17.998 1.00 69.25 128 TYR A N 1
ATOM 894 C CA . TYR A 1 128 ? -4.638 -0.652 17.684 1.00 69.25 128 TYR A CA 1
ATOM 895 C C . TYR A 1 128 ? -5.525 -0.887 18.909 1.00 69.25 128 TYR A C 1
ATOM 897 O O . TYR A 1 128 ? -6.474 -1.668 18.830 1.00 69.25 128 TYR A O 1
ATOM 905 N N . LEU A 1 129 ? -5.165 -0.293 20.060 1.00 69.06 129 LEU A N 1
ATOM 906 C CA . LEU A 1 129 ? -5.813 -0.515 21.361 1.00 69.06 129 LEU A CA 1
ATOM 907 C C . LEU A 1 129 ? -6.147 -2.000 21.593 1.00 69.06 129 LEU A C 1
ATOM 909 O O . LEU A 1 129 ? -7.188 -2.327 22.160 1.00 69.06 129 LEU A O 1
ATOM 913 N N . ALA A 1 130 ? -5.285 -2.909 21.118 1.00 67.06 130 ALA A N 1
ATOM 914 C CA . ALA A 1 130 ? -5.654 -4.309 20.983 1.00 67.06 130 ALA A CA 1
ATOM 915 C C . ALA A 1 130 ? -5.825 -4.920 22.380 1.00 67.06 130 ALA A C 1
ATOM 917 O O . ALA A 1 130 ? -4.856 -5.108 23.133 1.00 67.06 130 ALA A O 1
ATOM 918 N N . ARG A 1 131 ? -7.079 -5.209 22.743 1.00 66.00 131 ARG A N 1
ATOM 919 C CA . ARG A 1 131 ? -7.428 -5.834 24.019 1.00 66.00 131 ARG A CA 1
ATOM 920 C C . ARG A 1 131 ? -7.521 -7.332 23.807 1.00 66.00 131 ARG A C 1
ATOM 922 O O . ARG A 1 131 ? -8.400 -7.837 23.113 1.00 66.00 131 ARG A O 1
ATOM 929 N N . THR A 1 132 ? -6.594 -8.047 24.427 1.00 65.12 132 THR A N 1
ATOM 930 C CA . THR A 1 132 ? -6.644 -9.499 24.558 1.00 65.12 132 THR A CA 1
ATOM 931 C C . THR A 1 132 ? -7.556 -9.839 25.730 1.00 65.12 132 THR A C 1
ATOM 933 O O . THR A 1 132 ? -7.166 -9.672 26.885 1.00 65.12 132 THR A O 1
ATOM 936 N N . VAL A 1 133 ? -8.764 -10.308 25.445 1.00 64.75 133 VAL A N 1
ATOM 937 C CA . VAL A 1 133 ? -9.630 -10.941 26.439 1.00 64.75 133 VAL A CA 1
ATOM 938 C C . VAL A 1 133 ? -9.274 -12.423 26.441 1.00 64.75 133 VAL A C 1
ATOM 940 O O . VAL A 1 133 ? -9.609 -13.158 25.507 1.00 64.75 133 VAL A O 1
ATOM 943 N N . LEU A 1 134 ? -8.527 -12.856 27.455 1.00 61.28 134 LEU A N 1
ATOM 944 C CA . LEU A 1 134 ? -8.300 -14.276 27.703 1.00 61.28 134 LEU A CA 1
ATOM 945 C C . LEU A 1 134 ? -9.641 -14.878 28.127 1.00 61.28 134 LEU A C 1
ATOM 947 O O . LEU A 1 134 ? -10.216 -14.439 29.123 1.00 61.28 134 LEU A O 1
ATOM 951 N N . LYS A 1 135 ? -10.167 -15.836 27.357 1.00 57.53 135 LYS A N 1
ATOM 952 C CA . LYS A 1 135 ? -11.230 -16.696 27.873 1.00 57.53 135 LYS A CA 1
ATOM 953 C C . LYS A 1 135 ? -10.559 -17.776 28.703 1.00 57.53 135 LYS A C 1
ATOM 955 O O . LYS A 1 135 ? -9.508 -18.291 28.326 1.00 57.53 135 LYS A O 1
ATOM 960 N N . GLU A 1 136 ? -11.157 -18.023 29.857 1.00 57.69 136 GLU A N 1
ATOM 961 C CA . GLU A 1 136 ? -10.667 -18.939 30.870 1.00 57.69 136 GLU A CA 1
ATOM 962 C C . GLU A 1 136 ? -10.270 -20.286 30.270 1.00 57.69 136 GLU A C 1
ATOM 964 O O . GLU A 1 136 ? -10.886 -20.803 29.335 1.00 57.69 136 GLU A O 1
ATOM 969 N N . SER A 1 137 ? -9.167 -20.797 30.786 1.00 56.28 137 SER A N 1
ATOM 970 C CA . SER A 1 137 ? -8.540 -22.009 30.321 1.00 56.28 137 SER A CA 1
ATOM 971 C C . SER A 1 137 ? -9.015 -23.167 31.187 1.00 56.28 137 SER A C 1
ATOM 973 O O . SER A 1 137 ? -8.693 -23.208 32.373 1.00 56.28 137 SER A O 1
ATOM 975 N N . GLU A 1 138 ? -9.741 -24.124 30.612 1.00 56.47 138 GLU A N 1
ATOM 976 C CA . GLU A 1 138 ? -10.069 -25.356 31.329 1.00 56.47 138 GLU A CA 1
ATOM 977 C C . GLU A 1 138 ? -8.797 -26.201 31.523 1.00 56.47 138 GLU A C 1
ATOM 979 O O . GLU A 1 138 ? -8.317 -26.863 30.603 1.00 56.47 138 GLU A O 1
ATOM 984 N N . GLY A 1 139 ? -8.252 -26.169 32.744 1.00 57.81 139 GLY A N 1
ATOM 985 C CA . GLY A 1 139 ? -7.330 -27.180 33.263 1.00 57.81 139 GLY A CA 1
ATOM 986 C C . GLY A 1 139 ? -5.859 -26.770 33.406 1.00 57.81 139 GLY A C 1
ATOM 987 O O . GLY A 1 139 ? -5.196 -26.436 32.430 1.00 57.81 139 GLY A O 1
ATOM 988 N N . GLY A 1 140 ? -5.347 -26.931 34.635 1.00 61.44 140 GLY A N 1
ATOM 989 C CA . GLY A 1 140 ? -3.938 -27.176 34.985 1.00 61.44 140 GLY A CA 1
ATOM 990 C C . GLY A 1 140 ? -2.880 -26.137 34.578 1.00 61.44 140 GLY A C 1
ATOM 991 O O . GLY A 1 140 ? -3.144 -25.144 33.915 1.00 61.44 140 GLY A O 1
ATOM 992 N N . TYR A 1 141 ? -1.629 -26.395 34.979 1.00 62.78 141 TYR A N 1
ATOM 993 C CA . TYR A 1 141 ? -0.461 -25.568 34.621 1.00 62.78 141 TYR A CA 1
ATOM 994 C C . TYR A 1 141 ? -0.121 -25.603 33.115 1.00 62.78 141 TYR A C 1
ATOM 996 O O . TYR A 1 141 ? 0.567 -24.710 32.627 1.00 62.78 141 TYR A O 1
ATOM 1004 N N . PHE A 1 142 ? -0.607 -26.611 32.378 1.00 60.03 142 PHE A N 1
ATOM 1005 C CA . PHE A 1 142 ? -0.424 -26.767 30.930 1.00 60.03 142 PHE A CA 1
ATOM 1006 C C . PHE A 1 142 ? -1.769 -26.986 30.244 1.00 60.03 142 PHE A C 1
ATOM 1008 O O . PHE A 1 142 ? -2.170 -28.131 30.011 1.00 60.03 142 PHE A O 1
ATOM 1015 N N . PRO A 1 143 ? -2.486 -25.908 29.918 1.00 63.53 143 PRO A N 1
ATOM 1016 C CA . PRO A 1 143 ? -3.747 -26.062 29.237 1.00 63.53 143 PRO A CA 1
ATOM 1017 C C . PRO A 1 143 ? -3.553 -26.502 27.795 1.00 63.53 143 PRO A C 1
ATOM 1019 O O . PRO A 1 143 ? -2.808 -25.896 27.025 1.00 63.53 143 PRO A O 1
ATOM 1022 N N . LEU A 1 144 ? -4.271 -27.561 27.423 1.00 61.78 144 LEU A N 1
ATOM 1023 C CA . LEU A 1 144 ? -4.218 -28.135 26.081 1.00 61.78 144 LEU A CA 1
ATOM 1024 C C . LEU A 1 144 ? -4.793 -27.185 25.016 1.00 61.78 144 LEU A C 1
ATOM 1026 O O . LEU A 1 144 ? -4.493 -27.338 23.833 1.00 61.78 144 LEU A O 1
ATOM 1030 N N . ARG A 1 145 ? -5.644 -26.228 25.415 1.00 58.53 145 ARG A N 1
ATOM 1031 C CA . ARG A 1 145 ? -6.299 -25.263 24.523 1.00 58.53 145 ARG A CA 1
ATOM 1032 C C . ARG A 1 145 ? -6.471 -23.910 25.204 1.00 58.53 145 ARG A C 1
ATOM 1034 O O . ARG A 1 145 ? -7.155 -23.802 26.214 1.00 58.53 145 ARG A O 1
ATOM 1041 N N . LEU A 1 146 ? -5.908 -22.868 24.597 1.00 64.50 146 LEU A N 1
ATOM 1042 C CA . LEU A 1 146 ? -6.088 -21.478 25.012 1.00 64.50 146 LEU A CA 1
ATOM 1043 C C . LEU A 1 146 ? -6.984 -20.759 24.007 1.00 64.50 146 LEU A C 1
ATOM 1045 O O . LEU A 1 146 ? -6.609 -20.567 22.850 1.00 64.50 146 LEU A O 1
ATOM 1049 N N . THR A 1 147 ? -8.164 -20.333 24.453 1.00 64.81 147 THR A N 1
ATOM 1050 C CA . THR A 1 147 ? -9.046 -19.491 23.640 1.00 64.81 147 THR A CA 1
ATOM 1051 C C . THR A 1 147 ? -8.850 -18.039 24.053 1.00 64.81 147 THR A C 1
ATOM 1053 O O . THR A 1 147 ? -9.132 -17.661 25.185 1.00 64.81 147 THR A O 1
ATOM 1056 N N . TYR A 1 148 ? -8.382 -17.194 23.138 1.00 65.31 148 TYR A N 1
ATOM 1057 C CA . TYR A 1 148 ? -8.267 -15.755 23.377 1.00 65.31 148 TYR A CA 1
ATOM 1058 C C . TYR A 1 148 ? -9.045 -14.985 22.312 1.00 65.31 148 TYR A C 1
ATOM 1060 O O . TYR A 1 148 ? -9.008 -15.324 21.127 1.00 65.31 148 TYR A O 1
ATOM 1068 N N . ASN A 1 149 ? -9.740 -13.929 22.720 1.00 65.00 149 ASN A N 1
ATOM 1069 C CA . ASN A 1 149 ? -10.385 -12.988 21.814 1.00 65.00 149 ASN A CA 1
ATOM 1070 C C . ASN A 1 149 ? -9.560 -11.705 21.772 1.00 65.00 149 ASN A C 1
ATOM 1072 O O . ASN A 1 149 ? -9.295 -11.102 22.807 1.00 65.00 149 ASN A O 1
ATOM 1076 N N . VAL A 1 150 ? -9.140 -11.299 20.575 1.00 66.00 150 VAL A N 1
ATOM 1077 C CA . VAL A 1 150 ? -8.520 -9.989 20.356 1.00 66.00 150 VAL A CA 1
ATOM 1078 C C . VAL A 1 150 ? -9.603 -9.077 19.817 1.00 66.00 150 VAL A C 1
ATOM 1080 O O . VAL A 1 150 ? -10.125 -9.323 18.732 1.00 66.00 150 VAL A O 1
ATOM 1083 N N . GLN A 1 151 ? -9.959 -8.056 20.588 1.00 70.44 151 GLN A N 1
ATOM 1084 C CA . GLN A 1 151 ? -10.771 -6.952 20.096 1.00 70.44 151 GLN A CA 1
ATOM 1085 C C . GLN A 1 151 ? -9.831 -5.848 19.620 1.00 70.44 151 GLN A C 1
ATOM 1087 O O . GLN A 1 151 ? -8.951 -5.410 20.364 1.00 70.44 151 GLN A O 1
ATOM 1092 N N . LEU A 1 152 ? -10.003 -5.460 18.358 1.00 67.00 152 LEU A N 1
ATOM 1093 C CA . LEU A 1 152 ? -9.326 -4.330 17.738 1.00 67.00 152 LEU A CA 1
ATOM 1094 C C . LEU A 1 152 ? -10.306 -3.159 17.792 1.00 67.00 152 LEU A C 1
ATOM 1096 O O . LEU A 1 152 ? -11.349 -3.207 17.144 1.00 67.00 152 LEU A O 1
ATOM 1100 N N . ASP A 1 153 ? -9.994 -2.155 18.605 1.00 69.75 153 ASP A N 1
ATOM 1101 C CA . ASP A 1 153 ? -10.702 -0.878 18.593 1.00 69.75 153 ASP A CA 1
ATOM 1102 C C . ASP A 1 153 ? -9.833 0.112 17.805 1.00 69.75 153 ASP A C 1
ATOM 1104 O O . ASP A 1 153 ? -8.664 0.314 18.139 1.00 69.75 153 ASP A O 1
ATOM 1108 N N . ASP A 1 154 ? -10.390 0.753 16.775 1.00 71.94 154 ASP A N 1
ATOM 1109 C CA . ASP A 1 154 ? -9.682 1.825 16.073 1.00 71.94 154 ASP A CA 1
ATOM 1110 C C . ASP A 1 154 ? -9.490 3.034 16.998 1.00 71.94 154 ASP A C 1
ATOM 1112 O O . ASP A 1 154 ? -10.435 3.503 17.639 1.00 71.94 154 ASP A O 1
ATOM 1116 N N . LEU A 1 155 ? -8.271 3.588 17.030 1.00 74.88 155 LEU A N 1
ATOM 1117 C CA . LEU A 1 155 ? -7.958 4.789 17.816 1.00 74.88 155 LEU A CA 1
ATOM 1118 C C . LEU A 1 155 ? -8.875 5.956 17.459 1.00 74.88 155 LEU A C 1
ATOM 1120 O O . LEU A 1 155 ? -9.371 6.648 18.346 1.00 74.88 155 LEU A O 1
ATOM 1124 N N . TRP A 1 156 ? -9.095 6.168 16.162 1.00 79.12 156 TRP A N 1
ATOM 1125 C CA . TRP A 1 156 ? -9.912 7.273 15.673 1.00 79.12 156 TRP A CA 1
ATOM 1126 C C . TRP A 1 156 ? -11.373 7.115 16.076 1.00 79.12 156 TRP A C 1
ATOM 1128 O O . TRP A 1 156 ? -11.998 8.060 16.550 1.00 79.12 156 TRP A O 1
ATOM 1138 N N . GLU A 1 157 ? -11.902 5.901 15.962 1.00 81.25 157 GLU A N 1
ATOM 1139 C CA . GLU A 1 157 ? -13.262 5.602 16.389 1.00 81.25 157 GLU A CA 1
ATOM 1140 C C . GLU A 1 157 ? -13.409 5.781 17.906 1.00 81.25 157 GLU A C 1
ATOM 1142 O O . GLU A 1 157 ? -14.385 6.360 18.377 1.00 81.25 157 GLU A O 1
ATOM 1147 N N . HIS A 1 158 ? -12.419 5.351 18.692 1.00 81.19 158 HIS A N 1
ATOM 1148 C CA . HIS A 1 158 ? -12.468 5.471 20.146 1.00 81.19 158 HIS A CA 1
ATOM 1149 C C . HIS A 1 158 ? -12.353 6.924 20.636 1.00 81.19 158 HIS A C 1
ATOM 1151 O O . HIS A 1 158 ? -13.130 7.334 21.500 1.00 81.19 158 HIS A O 1
ATOM 1157 N N . TYR A 1 159 ? -11.403 7.695 20.095 1.00 82.00 159 TYR A N 1
ATOM 1158 C CA . TYR A 1 159 ? -11.087 9.049 20.563 1.00 82.00 159 TYR A CA 1
ATOM 1159 C C . TYR A 1 159 ? -11.847 10.167 19.853 1.00 82.00 159 TYR A C 1
ATOM 1161 O O . TYR A 1 159 ? -12.036 11.217 20.461 1.00 82.00 159 TYR A O 1
ATOM 1169 N N . LEU A 1 160 ? -12.273 9.986 18.601 1.00 85.00 160 LEU A N 1
ATOM 1170 C CA . LEU A 1 160 ? -13.034 10.996 17.861 1.00 85.00 160 LEU A CA 1
ATOM 1171 C C . LEU A 1 160 ? -14.447 10.530 17.531 1.00 85.00 160 LEU A C 1
ATOM 1173 O O . LEU A 1 160 ? -15.390 11.259 17.825 1.00 85.00 160 LEU A O 1
ATOM 1177 N N . GLY A 1 161 ? -14.613 9.322 16.986 1.00 86.31 161 GLY A N 1
ATOM 1178 C CA . GLY A 1 161 ? -15.919 8.809 16.554 1.00 86.31 161 GLY A CA 1
ATOM 1179 C C . GLY A 1 161 ? -16.943 8.775 17.692 1.00 86.31 161 GLY A C 1
ATOM 1180 O O . GLY A 1 161 ? -17.932 9.511 17.687 1.00 86.31 161 GLY A O 1
ATOM 1181 N N . ARG A 1 162 ? -16.670 7.984 18.733 1.00 86.06 162 ARG A N 1
ATOM 1182 C CA . ARG A 1 162 ? -17.555 7.814 19.896 1.00 86.06 162 ARG A CA 1
ATOM 1183 C C . ARG A 1 162 ? -17.894 9.125 20.623 1.00 86.06 162 ARG A C 1
ATOM 1185 O O . ARG A 1 162 ? -19.077 9.315 20.920 1.00 86.06 162 ARG A O 1
ATOM 1192 N N . PRO A 1 163 ? -16.948 10.030 20.950 1.00 89.19 163 PRO A N 1
ATOM 1193 C CA . PRO A 1 163 ? -17.306 11.289 21.598 1.00 89.19 163 PRO A CA 1
ATOM 1194 C C . PRO A 1 163 ? -18.076 12.234 20.676 1.00 89.19 163 PRO A C 1
ATOM 1196 O O . PRO A 1 163 ? -19.028 12.846 21.149 1.00 89.19 163 PRO A O 1
ATOM 1199 N N . LEU A 1 164 ? -17.755 12.315 19.377 1.00 91.44 164 LEU A N 1
ATOM 1200 C CA . LEU A 1 164 ? -18.534 13.126 18.433 1.00 91.44 164 LEU A CA 1
ATOM 1201 C C . LEU A 1 164 ? -19.988 12.660 18.362 1.00 91.44 164 LEU A C 1
ATOM 1203 O O . LEU A 1 164 ? -20.901 13.477 18.474 1.00 91.44 164 LEU A O 1
ATOM 1207 N N . VAL A 1 165 ? -20.211 11.348 18.256 1.00 91.75 165 VAL A N 1
ATOM 1208 C CA . VAL A 1 165 ? -21.563 10.773 18.245 1.00 91.75 165 VAL A CA 1
ATOM 1209 C C . VAL A 1 165 ? -22.308 11.109 19.538 1.00 91.75 165 VAL A C 1
ATOM 1211 O O . VAL A 1 165 ? -23.457 11.544 19.483 1.00 91.75 165 VAL A O 1
ATOM 1214 N N . LYS A 1 166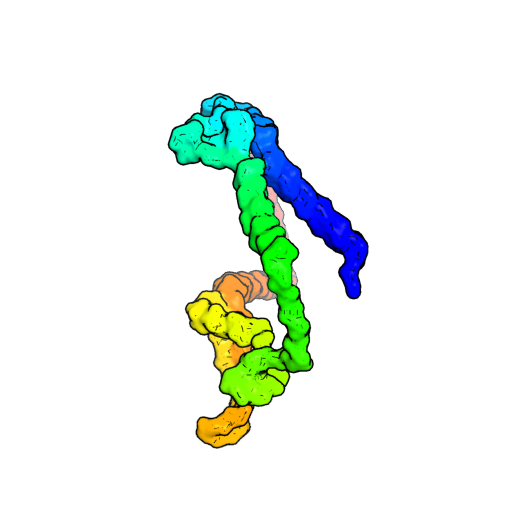 ? -21.655 10.985 20.701 1.00 92.00 166 LYS A N 1
ATOM 1215 C CA . LYS A 1 166 ? -22.257 11.361 21.991 1.00 92.00 166 LYS A CA 1
ATOM 1216 C C . LYS A 1 166 ? -22.573 12.855 22.081 1.00 92.00 166 LYS A C 1
ATOM 1218 O O . LYS A 1 166 ? -23.636 13.206 22.582 1.00 92.00 166 LYS A O 1
ATOM 1223 N N . CYS A 1 167 ? -21.700 13.728 21.579 1.00 92.56 167 CYS A N 1
ATOM 1224 C CA . CYS A 1 167 ? -21.949 15.169 21.525 1.00 92.56 167 CYS A CA 1
ATOM 1225 C C . CYS A 1 167 ? -23.172 15.491 20.661 1.00 92.56 167 CYS A C 1
ATOM 1227 O O . CYS A 1 167 ? -24.056 16.218 21.104 1.00 92.56 167 CYS A O 1
ATOM 1229 N N . ILE A 1 168 ? -23.263 14.907 19.462 1.00 93.38 168 ILE A N 1
ATOM 1230 C CA . ILE A 1 168 ? -24.400 15.109 18.554 1.00 93.38 168 ILE A CA 1
ATOM 1231 C C . ILE A 1 168 ? -25.698 14.602 19.194 1.00 93.38 168 ILE A C 1
ATOM 1233 O O . ILE A 1 168 ? -26.709 15.300 19.166 1.00 93.38 168 ILE A O 1
ATOM 1237 N N . GLN A 1 169 ? -25.674 13.428 19.830 1.00 92.56 169 GLN A N 1
ATOM 1238 C CA . GLN A 1 169 ? -26.832 12.890 20.552 1.00 92.56 169 GLN A CA 1
ATOM 1239 C C . GLN A 1 169 ? -27.238 13.769 21.742 1.00 92.56 169 GLN A C 1
ATOM 1241 O O . GLN A 1 169 ? -28.431 13.972 21.973 1.00 92.56 169 GLN A O 1
ATOM 1246 N N . GLY A 1 170 ? -26.269 14.333 22.467 1.00 91.56 170 GLY A N 1
ATOM 1247 C CA . GLY A 1 170 ? -26.518 15.282 23.551 1.00 91.56 170 GLY A CA 1
ATOM 1248 C C . GLY A 1 170 ? -27.189 16.564 23.056 1.00 91.56 170 GLY A C 1
ATOM 1249 O O . GLY A 1 170 ? -28.214 16.971 23.600 1.00 91.56 170 GLY A O 1
ATOM 1250 N N . ILE A 1 171 ? -26.671 17.151 21.972 1.00 89.50 171 ILE A N 1
ATOM 1251 C CA . ILE A 1 171 ? -27.257 18.337 21.326 1.00 89.50 171 ILE A CA 1
ATOM 1252 C C . ILE A 1 171 ? -28.672 18.029 20.827 1.00 89.50 171 ILE A C 1
ATOM 1254 O O . ILE A 1 171 ? -29.596 18.796 21.087 1.00 89.50 171 ILE A O 1
ATOM 1258 N N . SER A 1 172 ? -28.861 16.884 20.165 1.00 86.38 172 SER A N 1
ATOM 1259 C CA . SER A 1 172 ? -30.167 16.443 19.670 1.00 86.38 172 SER A CA 1
ATOM 1260 C C . SER A 1 172 ? -31.180 16.287 20.802 1.00 86.38 172 SER A C 1
ATOM 1262 O O . SER A 1 172 ? -32.313 16.738 20.673 1.00 86.38 172 SER A O 1
ATOM 1264 N N . SER A 1 173 ? -30.779 15.687 21.923 1.00 84.88 173 SER A N 1
ATOM 1265 C CA . SER A 1 173 ? -31.653 15.501 23.088 1.00 84.88 173 SER A CA 1
ATOM 1266 C C . SER A 1 173 ? -32.017 16.841 23.739 1.00 84.88 173 SER A C 1
ATOM 1268 O O . SER A 1 173 ? -33.161 17.047 24.140 1.00 84.88 173 SER A O 1
ATOM 1270 N N . GLY A 1 174 ? -31.070 17.785 23.791 1.00 83.00 174 GLY A N 1
ATOM 1271 C CA . GLY A 1 174 ? -31.316 19.149 24.270 1.00 83.00 174 GLY A CA 1
ATOM 1272 C C . GLY A 1 174 ? -32.278 19.935 23.374 1.00 83.00 174 GLY A C 1
ATOM 1273 O O . GLY A 1 174 ? -33.209 20.569 23.869 1.00 83.00 174 GLY A O 1
ATOM 1274 N N . LEU A 1 175 ? -32.112 19.842 22.050 1.00 81.00 175 LEU A N 1
ATOM 1275 C CA . LEU A 1 175 ? -33.035 20.430 21.072 1.00 81.00 175 LEU A CA 1
ATOM 1276 C C . LEU A 1 175 ? -34.430 19.799 21.157 1.00 81.00 175 LEU A C 1
ATOM 1278 O O . LEU A 1 175 ? -35.434 20.506 21.096 1.00 81.00 175 LEU A O 1
ATOM 1282 N N . GLN A 1 176 ? -34.503 18.484 21.358 1.00 79.94 176 GLN A N 1
ATOM 1283 C CA . GLN A 1 176 ? -35.769 17.777 21.519 1.00 79.94 176 GLN A CA 1
ATOM 1284 C C . GLN A 1 176 ? -36.507 18.213 22.794 1.00 79.94 176 GLN A C 1
ATOM 1286 O O . GLN A 1 176 ? -37.723 18.405 22.763 1.00 79.94 176 GLN A O 1
ATOM 1291 N N . ALA A 1 177 ? -35.786 18.455 23.893 1.00 74.19 177 ALA A N 1
ATOM 1292 C CA . ALA A 1 177 ? -36.365 19.001 25.121 1.00 74.19 177 ALA A CA 1
ATOM 1293 C C . ALA A 1 177 ? -36.920 20.427 24.931 1.00 74.19 177 ALA A C 1
ATOM 1295 O O . ALA A 1 177 ? -37.977 20.751 25.475 1.00 74.19 177 ALA A O 1
ATOM 1296 N N . LEU A 1 178 ? -36.262 21.262 24.115 1.00 71.31 178 LEU A N 1
ATOM 1297 C CA . LEU A 1 178 ? -36.764 22.596 23.755 1.00 71.31 178 LEU A CA 1
ATOM 1298 C C . LEU A 1 178 ? -38.046 22.541 22.907 1.00 71.31 178 LEU A C 1
ATOM 1300 O O . LEU A 1 178 ? -38.872 23.448 22.993 1.00 71.31 178 LEU A O 1
ATOM 1304 N N . GLN A 1 179 ? -38.238 21.482 22.115 1.00 64.88 179 GLN A N 1
ATOM 1305 C CA . GLN A 1 179 ? -39.395 21.337 21.225 1.00 64.88 179 GLN A CA 1
ATOM 1306 C C . GLN A 1 179 ? -40.643 20.726 21.893 1.00 64.88 179 GLN A C 1
ATOM 1308 O O . GLN A 1 179 ? -41.744 20.956 21.403 1.00 64.88 179 GLN A O 1
ATOM 1313 N N . MET A 1 180 ? -40.517 19.984 23.002 1.00 60.88 180 MET A N 1
ATOM 1314 C CA . MET A 1 180 ? -41.587 19.088 23.494 1.00 60.88 180 MET A CA 1
ATOM 1315 C C . MET A 1 180 ? -42.265 19.470 24.829 1.00 60.88 180 MET A C 1
ATOM 1317 O O . MET A 1 180 ? -43.016 18.661 25.365 1.00 60.88 180 MET A O 1
ATOM 1321 N N . GLY A 1 181 ? -42.048 20.666 25.397 1.00 64.75 181 GLY A N 1
ATOM 1322 C CA . GLY A 1 181 ? -42.515 20.947 26.773 1.00 64.75 181 GLY A CA 1
ATOM 1323 C C . GLY A 1 181 ? -43.422 22.158 27.003 1.00 64.75 181 GLY A C 1
ATOM 1324 O O . GLY A 1 181 ? -44.288 22.111 27.874 1.00 64.75 181 GLY A O 1
ATOM 1325 N N . ASN A 1 182 ? -43.227 23.275 26.293 1.00 70.25 182 ASN A N 1
ATOM 1326 C CA . ASN A 1 182 ? -43.844 24.539 26.707 1.00 70.25 182 ASN A CA 1
ATOM 1327 C C . ASN A 1 182 ? -44.178 25.457 25.524 1.00 70.25 182 ASN A C 1
ATOM 1329 O O . ASN A 1 182 ? -43.308 26.122 24.963 1.00 70.25 182 ASN A O 1
ATOM 1333 N N . VAL A 1 183 ? -45.471 25.558 25.205 1.00 75.75 183 VAL A N 1
ATOM 1334 C CA . VAL A 1 183 ? -46.017 26.419 24.138 1.00 75.75 183 VAL A CA 1
ATOM 1335 C C . VAL A 1 183 ? -45.593 27.888 24.301 1.00 75.75 183 VAL A C 1
ATOM 1337 O O . VAL A 1 183 ? -45.387 28.591 23.312 1.00 75.75 183 VAL A O 1
ATOM 1340 N N . ARG A 1 184 ? -45.389 28.358 25.542 1.00 76.56 184 ARG A N 1
ATOM 1341 C CA . ARG A 1 184 ? -44.965 29.741 25.822 1.00 76.56 184 ARG A CA 1
ATOM 1342 C C . ARG A 1 184 ? -43.547 30.033 25.320 1.00 76.56 184 ARG A C 1
ATOM 1344 O O . ARG A 1 184 ? -43.306 31.129 24.822 1.00 76.56 184 ARG A O 1
ATOM 1351 N N . LEU A 1 185 ? -42.631 29.061 25.405 1.00 75.25 185 LEU A N 1
ATOM 1352 C CA . LEU A 1 185 ? -41.264 29.206 24.882 1.00 75.25 185 LEU A CA 1
ATOM 1353 C C . LEU A 1 185 ? -41.259 29.275 23.352 1.00 75.25 185 LEU A C 1
ATOM 1355 O O . LEU A 1 185 ? -40.534 30.085 22.780 1.00 75.25 185 LEU A O 1
ATOM 1359 N N . TYR A 1 186 ? -42.121 28.492 22.701 1.00 78.88 186 TYR A N 1
ATOM 1360 C CA . TYR A 1 186 ? -42.258 28.489 21.245 1.00 78.88 186 TYR A CA 1
ATOM 1361 C C . TYR A 1 186 ? -42.750 29.843 20.716 1.00 78.88 186 TYR A C 1
ATOM 1363 O O . TYR A 1 186 ? -42.177 30.406 19.786 1.00 78.88 186 TYR A O 1
ATOM 1371 N N . CYS A 1 187 ? -43.773 30.406 21.364 1.00 80.38 187 CYS A N 1
ATOM 1372 C CA . CYS A 1 187 ? -44.326 31.709 20.998 1.00 80.38 187 CYS A CA 1
ATOM 1373 C C . CYS A 1 187 ? -43.296 32.840 21.190 1.00 80.38 187 CYS A C 1
ATOM 1375 O O . CYS A 1 187 ? -43.141 33.697 20.323 1.00 80.38 187 CYS A O 1
ATOM 1377 N N . CYS A 1 188 ? -42.531 32.799 22.288 1.00 83.56 188 CYS A N 1
ATOM 1378 C CA . CYS A 1 188 ? -41.454 33.756 22.550 1.00 83.56 188 CYS A CA 1
ATOM 1379 C C . CYS A 1 188 ? -40.343 33.683 21.486 1.00 83.56 188 CYS A C 1
ATOM 1381 O O . CYS A 1 188 ? -39.915 34.717 20.977 1.00 83.56 188 CYS A O 1
ATOM 1383 N N . TYR A 1 189 ? -39.926 32.472 21.092 1.00 84.81 189 TYR A N 1
ATOM 1384 C CA . TYR A 1 189 ? -38.925 32.281 20.039 1.00 84.81 189 TYR A CA 1
ATOM 1385 C C . TYR A 1 189 ? -39.399 32.822 18.684 1.00 84.81 189 TYR A C 1
ATOM 1387 O O . TYR A 1 189 ? -38.643 33.524 18.020 1.00 84.81 189 TYR A O 1
ATOM 1395 N N . ILE A 1 190 ? -40.657 32.571 18.298 1.00 86.69 190 ILE A N 1
ATOM 1396 C CA . ILE A 1 190 ? -41.232 33.105 17.051 1.00 86.69 190 ILE A CA 1
ATOM 1397 C C . ILE A 1 190 ? -41.219 34.639 17.049 1.00 86.69 190 ILE A C 1
ATOM 1399 O O . ILE A 1 190 ? -40.785 35.236 16.067 1.00 86.69 190 ILE A O 1
ATOM 1403 N N . ILE A 1 191 ? -41.651 35.282 18.141 1.00 91.62 191 ILE A N 1
ATOM 1404 C CA . ILE A 1 191 ? -41.640 36.751 18.255 1.00 91.62 191 ILE A CA 1
ATOM 1405 C C . ILE A 1 191 ? -40.206 37.287 18.171 1.00 91.62 191 ILE A C 1
ATOM 1407 O O . ILE A 1 191 ? -39.954 38.261 17.466 1.00 91.62 191 ILE A O 1
ATOM 1411 N N . LEU A 1 192 ? -39.256 36.646 18.851 1.00 91.81 192 LEU A N 1
ATOM 1412 C CA . LEU A 1 192 ? -37.855 37.061 18.853 1.00 91.81 192 LEU A CA 1
ATOM 1413 C C . LEU A 1 192 ? -37.229 36.942 17.455 1.00 91.81 192 LEU A C 1
ATOM 1415 O O . LEU A 1 192 ? -36.595 37.888 16.992 1.00 91.81 192 LEU A O 1
ATOM 1419 N N . VAL A 1 193 ? -37.454 35.825 16.755 1.00 92.94 193 VAL A N 1
ATOM 1420 C CA . VAL A 1 193 ? -37.014 35.642 15.361 1.00 92.94 193 VAL A CA 1
ATOM 1421 C C . VAL A 1 193 ? -37.647 36.693 14.446 1.00 92.94 193 VAL A C 1
ATOM 1423 O O . VAL A 1 193 ? -36.948 37.251 13.604 1.00 92.94 193 VAL A O 1
ATOM 1426 N N . LEU A 1 194 ? -38.932 37.016 14.637 1.00 92.50 194 LEU A N 1
ATOM 1427 C CA . LEU A 1 194 ? -39.629 38.054 13.872 1.00 92.50 194 LEU A CA 1
ATOM 1428 C C . LEU A 1 194 ? -38.994 39.438 14.079 1.00 92.50 194 LEU A C 1
ATOM 1430 O O . LEU A 1 194 ? -38.750 40.144 13.105 1.00 92.50 194 LEU A O 1
ATOM 1434 N N . VAL A 1 195 ? -38.696 39.814 15.327 1.00 94.50 195 VAL A N 1
ATOM 1435 C CA . VAL A 1 195 ? -38.042 41.092 15.653 1.00 94.50 195 VAL A CA 1
ATOM 1436 C C . VAL A 1 195 ? -36.652 41.163 15.026 1.00 94.50 195 VAL A C 1
ATOM 1438 O O . VAL A 1 195 ? -36.342 42.160 14.380 1.00 94.50 195 VAL A O 1
ATOM 1441 N N . ILE A 1 196 ? -35.838 40.106 15.147 1.00 95.50 196 ILE A N 1
ATOM 1442 C CA . ILE A 1 196 ? -34.507 40.055 14.524 1.00 95.50 196 ILE A CA 1
ATOM 1443 C C . ILE A 1 196 ? -34.623 40.227 13.008 1.00 95.50 196 ILE A C 1
ATOM 1445 O O . ILE A 1 196 ? -33.952 41.089 12.444 1.00 95.50 196 ILE A O 1
ATOM 1449 N N . LEU A 1 197 ? -35.498 39.460 12.355 1.00 93.50 197 LEU A N 1
ATOM 1450 C CA . LEU A 1 197 ? -35.695 39.536 10.908 1.00 93.50 197 LEU A CA 1
ATOM 1451 C C . LEU A 1 197 ? -36.098 40.954 10.474 1.00 93.50 197 LEU A C 1
ATOM 1453 O O . LEU A 1 197 ? -35.562 41.474 9.500 1.00 93.50 197 LEU A O 1
ATOM 1457 N N . LEU A 1 198 ? -36.994 41.598 11.228 1.00 92.69 198 LEU A N 1
ATOM 1458 C CA . LEU A 1 198 ? -37.452 42.955 10.943 1.00 92.69 198 LEU A CA 1
ATOM 1459 C C . LEU A 1 198 ? -36.337 43.990 11.133 1.00 92.69 198 LEU A C 1
ATOM 1461 O O . LEU A 1 198 ? -36.201 44.887 10.309 1.00 92.69 198 LEU A O 1
ATOM 1465 N N . THR A 1 199 ? -35.506 43.853 12.172 1.00 93.50 199 THR A N 1
ATOM 1466 C CA . THR A 1 199 ? -34.351 44.744 12.380 1.00 93.50 199 THR A CA 1
ATOM 1467 C C . THR A 1 199 ? -33.281 44.578 11.308 1.00 93.50 199 THR A C 1
ATOM 1469 O O . THR A 1 199 ? -32.744 45.576 10.851 1.00 93.50 199 THR A O 1
ATOM 1472 N N . VAL A 1 200 ? -33.007 43.346 10.864 1.00 94.88 200 VAL A N 1
ATOM 1473 C CA . VAL A 1 200 ? -32.031 43.068 9.799 1.00 94.88 200 VAL A CA 1
ATOM 1474 C C . VAL A 1 200 ? -32.511 43.594 8.448 1.00 94.88 200 VAL A C 1
ATOM 1476 O O . VAL A 1 200 ? -31.691 44.051 7.670 1.00 94.88 200 VAL A O 1
ATOM 1479 N N . ILE A 1 201 ? -33.817 43.540 8.166 1.00 92.62 201 ILE A N 1
ATOM 1480 C CA . ILE A 1 201 ? -34.409 44.088 6.931 1.00 92.62 201 ILE A CA 1
ATOM 1481 C C . ILE A 1 201 ? -34.543 45.617 6.984 1.00 92.62 201 ILE A C 1
ATOM 1483 O O . ILE A 1 201 ? -34.524 46.276 5.950 1.00 92.62 201 ILE A O 1
ATOM 1487 N N . SER A 1 202 ? -34.745 46.180 8.177 1.00 85.94 202 SER A N 1
ATOM 1488 C CA . SER A 1 202 ? -34.858 47.628 8.382 1.00 85.94 202 SER A CA 1
ATOM 1489 C C . SER A 1 202 ? -33.504 48.350 8.380 1.00 85.94 202 SER A C 1
ATOM 1491 O O . SER A 1 202 ? -33.499 49.583 8.339 1.00 85.94 202 SER A O 1
ATOM 1493 N N . ILE A 1 203 ? -32.399 47.609 8.488 1.00 71.50 203 ILE A N 1
ATOM 1494 C CA . ILE A 1 203 ? -31.015 48.077 8.319 1.00 71.50 203 ILE A CA 1
ATOM 1495 C C . ILE A 1 203 ? -30.633 47.952 6.846 1.00 71.50 203 ILE A C 1
ATOM 1497 O O . ILE A 1 203 ? -30.003 48.906 6.340 1.00 71.50 203 ILE A O 1
#

Radius of gyration: 33.55 Å; chains: 1; bounding box: 69×86×61 Å

Foldseek 3Di:
DDDPVVVVVVVVVVVVCVCCQQCVQVVVQVVQVVVQVVDPPHRADQHDVQWGDGRDPVVDTHRRNVVVVVVVCVVVVVVVVCVVVPPPPPDPDPDPADDPVPDDDDPVPDDDPCNVCVVVCVVCCVQQVWDKDWDDAPDDPDGPDTDIDTDGDHPCCVPPVVVVVVVVVVVVVVVVVCVPDDPVSVVVVVVVVVVVVVVVVVD

Organism: NCBI:txid85874

Sequence (203 aa):
EVPFSMIAGKGVLAISCLILGIGAPAVAPQLAAVAGELIPGGPVAVNTGLAVHSGSAVQGLVSPPLIALLLVGSLLLPLLLAAFVGGGVPAGRKDPSPWACGYGYRAEMSCTSRSFAQPLQVIFRPFYLARTVLKESEGGYFPLRLTYNVQLDDLWEHYLGRPLVKCI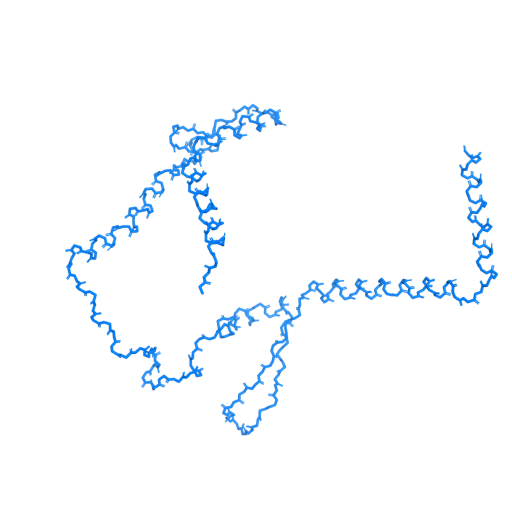QGISSGLQALQMGNVRLYCCYIILVLVILLTVISI

pLDDT: mean 80.58, std 10.65, range [56.28, 96.19]

Secondary structure (DSSP, 8-state):
---HHHHHHHHHHHHHHHHHHHTHHHHHHHHHHHHHHHSTT-----EETTEEESS-TTT-EE-HHHHHHHHHHHHHHHHHHHHHS--PPP---S--PPP-TTSPP-GGGS--HHHHHHHHHHHTTTTTT-EEEEPP--SSSS-S---EEEE---HHIIIIIHHHHHHHHHHHHHHHHHHSS-HHHHHHHHHHHHHHHHHHHH-

InterPro domains:
  IPR052175 Complex I-like Hydrogenase Component [PTHR42682] (1-200)